Protein AF-A0AA96XS30-F1 (afdb_monomer_lite)

Structure (mmCIF, N/CA/C/O backbone):
data_AF-A0AA96XS30-F1
#
_entry.id   AF-A0AA96XS30-F1
#
loop_
_atom_site.group_PDB
_atom_site.id
_atom_site.type_symbol
_atom_site.label_atom_id
_atom_site.label_alt_id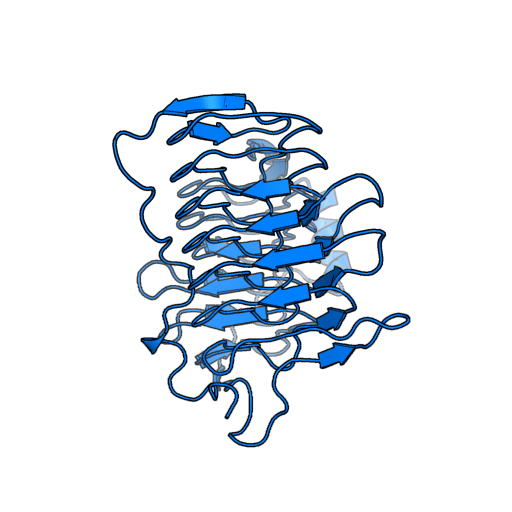
_atom_site.label_comp_id
_atom_site.label_asym_id
_atom_site.label_entity_id
_atom_site.label_seq_id
_atom_site.pdbx_PDB_ins_code
_atom_site.Cartn_x
_atom_site.Cartn_y
_atom_site.Cartn_z
_atom_site.occupancy
_atom_site.B_iso_or_equiv
_atom_site.auth_seq_id
_atom_site.auth_comp_id
_atom_site.auth_asym_id
_atom_site.auth_atom_id
_atom_site.pdbx_PDB_model_num
ATOM 1 N N . MET A 1 1 ? -10.780 -10.029 -2.294 1.00 84.00 1 MET A N 1
ATOM 2 C CA . MET A 1 1 ? -10.260 -10.507 -0.987 1.00 84.00 1 MET A CA 1
ATOM 3 C C . MET A 1 1 ? -9.565 -11.838 -1.215 1.00 84.00 1 MET A C 1
ATOM 5 O O . MET A 1 1 ? -10.042 -12.602 -2.042 1.00 84.00 1 MET A O 1
ATOM 9 N N . LEU A 1 2 ? -8.471 -12.106 -0.506 1.00 84.81 2 LEU A N 1
ATOM 10 C CA . LEU A 1 2 ? -7.641 -13.301 -0.660 1.00 84.81 2 LEU A CA 1
ATOM 11 C C . LEU A 1 2 ? -7.376 -13.950 0.700 1.00 84.81 2 LEU A C 1
ATOM 13 O O . LEU A 1 2 ? -6.870 -13.287 1.607 1.00 84.81 2 LEU A O 1
ATOM 17 N N . GLY A 1 3 ? -7.660 -15.246 0.807 1.00 87.12 3 GLY A N 1
ATOM 18 C CA . GLY A 1 3 ? -7.381 -16.056 1.989 1.00 87.12 3 GLY A CA 1
ATOM 19 C C . GLY A 1 3 ? -8.516 -16.056 3.011 1.00 87.12 3 GLY A C 1
ATOM 20 O O . GLY A 1 3 ? -9.644 -15.643 2.732 1.00 87.12 3 GLY A O 1
ATOM 21 N N . THR A 1 4 ? -8.220 -16.562 4.206 1.00 90.94 4 THR A N 1
ATOM 22 C CA . THR A 1 4 ? -9.179 -16.639 5.318 1.00 90.94 4 THR A CA 1
ATOM 23 C C . THR A 1 4 ? -9.035 -15.426 6.220 1.00 90.94 4 THR A C 1
ATOM 25 O O . THR A 1 4 ? -7.935 -15.115 6.656 1.00 90.94 4 THR A O 1
ATOM 28 N N . LEU A 1 5 ? -10.133 -14.741 6.513 1.00 93.38 5 LEU A N 1
ATOM 29 C CA . LEU A 1 5 ? -10.217 -13.609 7.430 1.00 93.38 5 LEU A CA 1
ATOM 30 C C . LEU A 1 5 ? -11.074 -13.994 8.633 1.00 93.38 5 LEU A C 1
ATOM 32 O O . LEU A 1 5 ? -11.924 -14.874 8.531 1.00 93.38 5 LEU A O 1
ATOM 36 N N . HIS A 1 6 ? -10.916 -13.290 9.748 1.00 96.19 6 HIS A N 1
ATOM 37 C CA . HIS A 1 6 ? -11.789 -13.420 10.911 1.00 96.19 6 HIS A CA 1
ATOM 38 C C . HIS A 1 6 ? -12.539 -12.109 11.137 1.00 96.19 6 HIS A C 1
ATOM 40 O O . HIS A 1 6 ? -11.914 -11.080 11.384 1.00 96.19 6 HIS A O 1
ATOM 46 N N . LEU A 1 7 ? -13.866 -12.137 11.042 1.00 96.44 7 LEU A N 1
ATOM 47 C CA . LEU A 1 7 ? -14.716 -10.948 11.041 1.00 96.44 7 LEU A CA 1
ATOM 48 C C . LEU A 1 7 ? -15.703 -10.984 12.209 1.00 96.44 7 LEU A C 1
ATOM 50 O O . LEU A 1 7 ? -16.387 -11.985 12.418 1.00 96.44 7 LEU A O 1
ATOM 54 N N . GLY A 1 8 ? -15.787 -9.893 12.964 1.00 96.62 8 GLY A N 1
ATOM 55 C CA . GLY A 1 8 ? -16.817 -9.692 13.976 1.00 96.62 8 GLY A CA 1
ATOM 56 C C . GLY A 1 8 ? -18.145 -9.242 13.352 1.00 96.62 8 GLY A C 1
ATOM 57 O O . GLY A 1 8 ? -18.161 -8.739 12.223 1.00 96.62 8 GLY A O 1
ATOM 58 N N . PRO A 1 9 ? -19.274 -9.378 14.065 1.00 95.75 9 PRO A N 1
ATOM 59 C CA . PRO A 1 9 ? -20.575 -8.969 13.546 1.00 95.75 9 PRO A CA 1
ATOM 60 C C . PRO A 1 9 ? -20.610 -7.485 13.164 1.00 95.75 9 PRO A C 1
ATOM 62 O O . PRO A 1 9 ? -20.071 -6.628 13.865 1.00 95.75 9 PRO A O 1
ATOM 65 N N . GLY A 1 10 ? -21.227 -7.177 12.023 1.00 94.19 10 GLY A N 1
ATOM 66 C CA . GLY A 1 10 ? -21.297 -5.812 11.494 1.00 94.19 10 GLY A CA 1
ATOM 67 C C . GLY A 1 10 ? -19.967 -5.247 10.981 1.00 94.19 10 GLY A C 1
ATOM 68 O O . GLY A 1 10 ? -19.924 -4.063 10.657 1.00 94.19 10 GLY A O 1
ATOM 69 N N . ALA A 1 11 ? -18.894 -6.049 10.906 1.00 95.62 11 ALA A N 1
ATOM 70 C CA . ALA A 1 11 ? -17.673 -5.630 10.229 1.00 95.62 11 ALA A CA 1
ATOM 71 C C . ALA A 1 11 ? -17.954 -5.376 8.738 1.00 95.62 11 ALA A C 1
ATOM 73 O O . ALA A 1 11 ? -18.569 -6.207 8.068 1.00 95.62 11 ALA A O 1
ATOM 74 N N . ASN A 1 12 ? -17.505 -4.232 8.224 1.00 95.56 12 ASN A N 1
ATOM 75 C CA . ASN A 1 12 ? -17.760 -3.805 6.851 1.00 95.56 12 ASN A CA 1
ATOM 76 C C . ASN A 1 12 ? -16.458 -3.726 6.043 1.00 95.56 12 ASN A C 1
ATOM 78 O O . ASN A 1 12 ? -15.468 -3.159 6.499 1.00 95.56 12 ASN A O 1
ATOM 82 N N . ILE A 1 13 ? -16.467 -4.266 4.827 1.00 96.00 13 ILE A N 1
ATOM 83 C CA . ILE A 1 13 ? -15.379 -4.135 3.856 1.00 96.00 13 ILE A CA 1
ATOM 84 C C . ILE A 1 13 ? -15.988 -3.484 2.616 1.00 96.00 13 ILE A C 1
ATOM 86 O O . ILE A 1 13 ? -16.755 -4.116 1.890 1.00 96.00 13 ILE A O 1
ATOM 90 N N . ALA A 1 14 ? -15.686 -2.204 2.418 1.00 96.75 14 ALA A N 1
ATOM 91 C CA . ALA A 1 14 ? -16.307 -1.373 1.397 1.00 96.75 14 ALA A CA 1
ATOM 92 C C . ALA A 1 14 ? -15.747 -1.632 -0.014 1.00 96.75 14 ALA A C 1
ATOM 94 O O . ALA A 1 14 ? -14.781 -2.371 -0.222 1.00 96.75 14 ALA A O 1
ATOM 95 N N . GLN A 1 15 ? -16.368 -0.994 -1.009 1.00 94.56 15 GLN A N 1
ATOM 96 C CA . GLN A 1 15 ? -16.025 -1.162 -2.419 1.00 94.56 15 GLN A CA 1
ATOM 97 C C . GLN A 1 15 ? -14.550 -0.837 -2.708 1.00 94.56 15 GLN A C 1
ATOM 99 O O . GLN A 1 15 ? -13.987 0.136 -2.208 1.00 94.56 15 GLN A O 1
ATOM 104 N N . GLY A 1 16 ? -13.919 -1.666 -3.542 1.00 93.50 16 GLY A N 1
ATOM 105 C CA . GLY A 1 16 ? -12.520 -1.496 -3.945 1.00 93.50 16 GLY A CA 1
ATOM 106 C C . GLY A 1 16 ? -11.499 -1.829 -2.852 1.00 93.50 16 GLY A C 1
ATOM 107 O O . GLY A 1 16 ? -10.298 -1.803 -3.119 1.00 93.50 16 GLY A O 1
ATOM 108 N N . ALA A 1 17 ? -11.934 -2.165 -1.631 1.00 96.06 17 ALA A N 1
ATOM 109 C CA . ALA A 1 17 ? -11.018 -2.607 -0.593 1.00 96.06 17 ALA A CA 1
ATOM 110 C C . ALA A 1 17 ? -10.374 -3.952 -0.966 1.00 96.06 17 ALA A C 1
ATOM 112 O O . ALA A 1 17 ? -11.036 -4.908 -1.385 1.00 96.06 17 ALA A O 1
ATOM 113 N N . VAL A 1 18 ? -9.062 -4.038 -0.774 1.00 95.00 18 VAL A N 1
ATOM 114 C CA . VAL A 1 18 ? -8.281 -5.249 -1.002 1.00 95.00 18 VAL A CA 1
ATOM 115 C C . VAL A 1 18 ? -7.795 -5.763 0.336 1.00 95.00 18 VAL A C 1
ATOM 117 O O . VAL A 1 18 ? -6.975 -5.134 0.992 1.00 95.00 18 VAL A O 1
ATOM 120 N N . VAL A 1 19 ? -8.250 -6.953 0.715 1.00 95.00 19 VAL A N 1
ATOM 121 C CA . VAL A 1 19 ? -7.738 -7.646 1.898 1.00 95.00 19 VAL A CA 1
ATOM 122 C C . VAL A 1 19 ? -7.051 -8.935 1.487 1.00 95.00 19 VAL A C 1
ATOM 124 O O . VAL A 1 19 ? -7.673 -9.771 0.827 1.00 95.00 19 VAL A O 1
ATOM 127 N N . ARG A 1 20 ? -5.787 -9.093 1.884 1.00 92.94 20 ARG A N 1
ATOM 128 C CA . ARG A 1 20 ? -5.001 -10.316 1.717 1.00 92.94 20 ARG A CA 1
ATOM 129 C C . ARG A 1 20 ? -4.575 -10.844 3.078 1.00 92.94 20 ARG A C 1
ATOM 131 O O . ARG A 1 20 ? -3.846 -10.182 3.813 1.00 92.94 20 ARG A O 1
ATOM 138 N N . SER A 1 21 ? -5.037 -12.045 3.389 1.00 92.38 21 SER A N 1
ATOM 139 C CA . SER A 1 21 ? -4.827 -12.711 4.666 1.00 92.38 21 SER A CA 1
ATOM 140 C C . SER A 1 21 ? -4.092 -14.027 4.454 1.00 92.38 21 SER A C 1
ATOM 142 O O . SER A 1 21 ? -4.697 -15.047 4.116 1.00 92.38 21 SER A O 1
ATOM 144 N N . HIS A 1 22 ? -2.775 -13.999 4.637 1.00 88.50 22 HIS A N 1
ATOM 145 C CA . HIS A 1 22 ? -1.964 -15.212 4.597 1.00 88.50 22 HIS A CA 1
ATOM 146 C C . HIS A 1 22 ? -2.197 -15.993 5.895 1.00 88.50 22 HIS A C 1
ATOM 148 O O . HIS A 1 22 ? -2.097 -15.417 6.973 1.00 88.50 22 HIS A O 1
ATOM 154 N N . GLU A 1 23 ? -2.549 -17.277 5.800 1.00 87.38 23 GLU A N 1
ATOM 155 C CA . GLU A 1 23 ? -2.735 -18.167 6.964 1.00 87.38 23 GLU A CA 1
ATOM 156 C C . GLU A 1 23 ? -3.694 -17.634 8.054 1.00 87.38 23 GLU A C 1
ATOM 158 O O . GLU A 1 23 ? -3.504 -17.877 9.241 1.00 87.38 23 GLU A O 1
ATOM 163 N N . GLY A 1 24 ? -4.746 -16.893 7.684 1.00 89.56 24 GLY A N 1
ATOM 164 C CA . GLY A 1 24 ? -5.697 -16.378 8.683 1.00 89.56 24 GLY A CA 1
ATOM 165 C C . GLY A 1 24 ? -5.238 -15.110 9.413 1.00 89.56 24 GLY A C 1
ATOM 166 O O . GLY A 1 24 ? -5.859 -14.706 10.393 1.00 89.56 24 GLY A O 1
ATOM 167 N N . ALA A 1 25 ? -4.170 -14.460 8.947 1.00 95.00 25 ALA A N 1
ATOM 168 C CA . ALA A 1 25 ? -3.514 -13.347 9.627 1.00 95.00 25 ALA A CA 1
ATOM 169 C C . ALA A 1 25 ? -4.261 -11.993 9.599 1.00 95.00 25 ALA A C 1
ATOM 171 O O . ALA A 1 25 ? -3.653 -10.971 9.911 1.00 95.00 25 ALA A O 1
ATOM 172 N N . VAL A 1 26 ? -5.545 -11.937 9.229 1.00 97.62 26 VAL A N 1
ATOM 173 C CA . VAL A 1 26 ? -6.364 -10.711 9.286 1.00 97.62 26 VAL A CA 1
ATOM 174 C C . VAL A 1 26 ? -7.589 -10.917 10.170 1.00 97.62 26 VAL A C 1
ATOM 176 O O . VAL A 1 26 ? -8.413 -11.802 9.923 1.00 97.62 26 VAL A O 1
ATOM 179 N N . ARG A 1 27 ? -7.730 -10.051 11.178 1.00 97.75 27 ARG A N 1
ATOM 180 C CA . ARG A 1 27 ? -8.819 -10.048 12.159 1.00 97.75 27 ARG A CA 1
ATOM 181 C C . ARG A 1 27 ? -9.453 -8.663 12.245 1.00 97.75 27 ARG A C 1
ATOM 183 O O . ARG A 1 27 ? -8.755 -7.699 12.545 1.00 97.75 27 ARG A O 1
ATOM 190 N N . LEU A 1 28 ? -10.760 -8.569 12.019 1.00 97.81 28 LEU A N 1
ATOM 191 C CA . LEU A 1 28 ? -11.528 -7.325 12.101 1.00 97.81 28 LEU A CA 1
ATOM 192 C C . LEU A 1 28 ? -12.621 -7.459 13.167 1.00 97.81 28 LEU A C 1
ATOM 194 O O . LEU A 1 28 ? -13.490 -8.319 13.050 1.00 97.81 28 LEU A O 1
ATOM 198 N N . GLY A 1 29 ? -12.582 -6.625 14.206 1.00 97.62 29 GLY A N 1
ATOM 199 C CA . GLY A 1 29 ? -13.536 -6.642 15.316 1.00 97.62 29 GLY A CA 1
ATOM 200 C C . GLY A 1 29 ? -14.962 -6.251 14.916 1.00 97.62 29 GLY A C 1
ATOM 201 O O . GLY A 1 29 ? -15.202 -5.695 13.842 1.00 97.62 29 GLY A O 1
ATOM 202 N N . ALA A 1 30 ? -15.923 -6.515 15.801 1.00 96.88 30 ALA A N 1
ATOM 203 C CA . ALA A 1 30 ? -17.331 -6.177 15.598 1.00 96.88 30 ALA A CA 1
ATOM 204 C C . ALA A 1 30 ? -17.527 -4.683 15.289 1.00 96.88 30 ALA A C 1
ATOM 206 O O . ALA A 1 30 ? -16.924 -3.818 15.926 1.00 96.88 30 ALA A O 1
ATOM 207 N N . GLY A 1 31 ? -18.346 -4.379 14.281 1.00 96.00 31 GLY A N 1
ATOM 208 C CA . GLY A 1 31 ? -18.628 -3.016 13.824 1.00 96.00 31 GLY A CA 1
ATOM 209 C C . GLY A 1 31 ? -17.422 -2.232 13.291 1.00 96.00 31 GLY A C 1
ATOM 210 O O . GLY A 1 31 ? -17.532 -1.018 13.122 1.00 96.00 31 GLY A O 1
ATOM 211 N N . SER A 1 32 ? -16.265 -2.870 13.081 1.00 97.56 32 SER A N 1
ATOM 212 C CA . SER A 1 32 ? -15.121 -2.232 12.421 1.00 97.56 32 SER A CA 1
ATOM 213 C C . SER A 1 32 ? -15.369 -2.074 10.920 1.00 97.56 32 SER A C 1
ATOM 215 O O . SER A 1 32 ? -16.227 -2.743 10.345 1.00 97.56 32 SER A O 1
ATOM 217 N N . ALA A 1 33 ? -14.641 -1.176 10.266 1.00 97.31 33 ALA A N 1
ATOM 218 C CA . ALA A 1 33 ? -14.795 -0.966 8.834 1.00 97.31 33 ALA A CA 1
ATOM 219 C C . ALA A 1 33 ? -13.455 -0.751 8.138 1.00 97.31 33 ALA A C 1
ATOM 221 O O . ALA A 1 33 ? -12.615 0.006 8.624 1.00 97.31 33 ALA A O 1
ATOM 222 N N . VAL A 1 34 ? -13.297 -1.381 6.977 1.00 98.25 34 VAL A N 1
ATOM 223 C CA . VAL A 1 34 ? -12.308 -1.023 5.959 1.00 98.25 34 VAL A CA 1
ATOM 224 C C . VAL A 1 34 ? -13.060 -0.274 4.874 1.00 98.25 34 VAL A C 1
ATOM 226 O O . VAL A 1 34 ? -13.896 -0.861 4.186 1.00 98.25 34 VAL A O 1
ATOM 229 N N . LEU A 1 35 ? -12.808 1.025 4.760 1.00 97.94 35 LEU A N 1
ATOM 230 C CA . LEU A 1 35 ? -13.486 1.873 3.790 1.00 97.94 35 LEU A CA 1
ATOM 231 C C . LEU A 1 35 ? -12.836 1.777 2.402 1.00 97.94 35 LEU A C 1
ATOM 233 O O . LEU A 1 35 ? -11.886 1.027 2.162 1.00 97.94 35 LEU A O 1
ATOM 237 N N . GLU A 1 36 ? -13.423 2.505 1.463 1.00 97.88 36 GLU A N 1
ATOM 238 C CA . GLU A 1 36 ? -13.236 2.377 0.026 1.00 97.88 36 GLU A CA 1
ATOM 239 C C . GLU A 1 36 ? -11.762 2.414 -0.359 1.00 97.88 36 GLU A C 1
ATOM 241 O O . GLU A 1 36 ? -10.995 3.274 0.082 1.00 97.88 36 GLU A O 1
ATOM 246 N N . ASN A 1 37 ? -11.370 1.478 -1.222 1.00 97.19 37 ASN A N 1
ATOM 247 C CA . ASN A 1 37 ? -10.000 1.327 -1.711 1.00 97.19 37 ASN A CA 1
ATOM 248 C C . ASN A 1 37 ? -8.933 1.099 -0.619 1.00 97.19 37 ASN A C 1
ATOM 250 O O . ASN A 1 37 ? -7.741 1.213 -0.912 1.00 97.19 37 ASN A O 1
ATOM 254 N N . GLY A 1 38 ? -9.321 0.772 0.619 1.00 98.06 38 GLY A N 1
ATOM 255 C CA . GLY A 1 38 ? -8.381 0.389 1.671 1.00 98.06 38 GLY A CA 1
ATOM 256 C C . GLY A 1 38 ? -7.637 -0.905 1.326 1.00 98.06 38 GLY A C 1
ATOM 257 O O . GLY A 1 38 ? -8.225 -1.839 0.780 1.00 98.06 38 GLY A O 1
ATOM 258 N N . VAL A 1 39 ? -6.345 -0.981 1.640 1.00 98.38 39 VAL A N 1
ATOM 259 C CA . VAL A 1 39 ? -5.509 -2.164 1.401 1.00 98.38 39 VAL A CA 1
ATOM 260 C C . VAL A 1 39 ? -5.029 -2.736 2.727 1.00 98.38 39 VAL A C 1
ATOM 262 O O . VAL A 1 39 ? -4.278 -2.089 3.448 1.00 98.38 39 VAL A O 1
ATOM 265 N N . ILE A 1 40 ? -5.422 -3.972 3.027 1.00 98.12 40 ILE A N 1
ATOM 266 C CA . ILE A 1 40 ? -5.071 -4.681 4.258 1.00 98.12 40 ILE A CA 1
ATOM 267 C C . ILE A 1 40 ? -4.275 -5.937 3.914 1.00 98.12 40 ILE A C 1
ATOM 269 O O . ILE A 1 40 ? -4.755 -6.799 3.176 1.00 98.12 40 ILE A O 1
ATOM 273 N N . ILE A 1 41 ? -3.063 -6.065 4.450 1.00 97.00 41 ILE A N 1
ATOM 274 C CA . ILE A 1 41 ? -2.192 -7.221 4.208 1.00 97.00 41 ILE A CA 1
ATOM 275 C C . ILE A 1 41 ? -1.733 -7.795 5.551 1.00 97.00 41 ILE A C 1
ATOM 277 O O . ILE A 1 41 ? -0.871 -7.227 6.219 1.00 97.00 41 ILE A O 1
ATOM 281 N N . GLY A 1 42 ? -2.306 -8.935 5.935 1.00 95.56 42 GLY A N 1
ATOM 282 C CA . GLY A 1 42 ? -1.870 -9.722 7.088 1.00 95.56 42 GLY A CA 1
ATOM 283 C C . GLY A 1 42 ? -0.802 -10.735 6.691 1.00 95.56 42 GLY A C 1
ATOM 284 O O . GLY A 1 42 ? -0.949 -11.425 5.678 1.00 95.56 42 GLY A O 1
ATOM 285 N N . LEU A 1 43 ? 0.264 -10.827 7.485 1.00 89.88 43 LEU A N 1
ATOM 286 C CA . LEU A 1 43 ? 1.367 -11.774 7.309 1.00 89.88 43 LEU A CA 1
ATOM 287 C C . LEU A 1 43 ? 1.405 -12.741 8.505 1.00 89.88 43 LEU A C 1
ATOM 289 O O . LEU A 1 43 ? 1.088 -12.308 9.611 1.00 89.88 43 LEU A O 1
ATOM 293 N N . PRO A 1 44 ? 1.854 -14.001 8.361 1.00 86.50 44 PRO A N 1
ATOM 294 C CA . PRO A 1 44 ? 1.787 -14.968 9.461 1.00 86.50 44 PRO A CA 1
ATOM 295 C C . PRO A 1 44 ? 2.544 -14.519 10.722 1.00 86.50 44 PRO A C 1
ATOM 297 O O . PRO A 1 44 ? 2.048 -14.660 11.834 1.00 86.50 44 PRO A O 1
ATOM 300 N N . GLN A 1 45 ? 3.724 -13.904 10.565 1.00 88.75 45 GLN A N 1
ATOM 301 C CA . GLN A 1 45 ? 4.510 -13.388 11.698 1.00 88.75 45 GLN A CA 1
ATOM 302 C C . GLN A 1 45 ? 4.127 -11.960 12.115 1.00 88.75 45 GLN A C 1
ATOM 304 O O . GLN A 1 45 ? 4.575 -11.488 13.155 1.00 88.75 45 GLN A O 1
ATOM 309 N N . GLN A 1 46 ? 3.361 -11.250 11.285 1.00 92.56 46 GLN A N 1
ATOM 310 C CA . GLN A 1 46 ? 2.943 -9.862 11.498 1.00 92.56 46 GLN A CA 1
ATOM 311 C C . GLN A 1 46 ? 1.492 -9.738 11.017 1.00 92.56 46 GLN A C 1
ATOM 313 O O . GLN A 1 46 ? 1.254 -9.311 9.880 1.00 92.56 46 GLN A O 1
ATOM 318 N N . PRO A 1 47 ? 0.523 -10.212 11.819 1.00 96.62 47 PRO A N 1
ATOM 319 C CA . PRO A 1 47 ? -0.881 -10.179 11.443 1.00 96.62 47 PRO A CA 1
ATOM 320 C C . PRO A 1 47 ? -1.424 -8.749 11.460 1.00 96.62 47 PRO A C 1
ATOM 322 O O . PRO A 1 47 ? -0.835 -7.848 12.054 1.00 96.62 47 PRO A O 1
ATOM 325 N N . VAL A 1 48 ? -2.575 -8.548 10.821 1.00 98.50 48 VAL A N 1
ATOM 326 C CA . VAL A 1 48 ? -3.383 -7.344 11.009 1.00 98.50 48 VAL A CA 1
ATOM 327 C C . VAL A 1 48 ? -4.516 -7.653 11.975 1.00 98.50 48 VAL A C 1
ATOM 329 O O . VAL A 1 48 ? -5.353 -8.514 11.697 1.00 98.50 48 VAL A O 1
ATOM 332 N N . THR A 1 49 ? -4.571 -6.915 13.081 1.00 98.25 49 THR A N 1
ATOM 333 C CA . THR A 1 49 ? -5.680 -6.982 14.041 1.00 98.25 49 THR A CA 1
ATOM 334 C C . THR A 1 49 ? -6.299 -5.605 14.185 1.00 98.25 49 THR A C 1
ATOM 336 O O . THR A 1 49 ? -5.611 -4.652 14.537 1.00 98.25 49 THR A O 1
ATOM 339 N N . VAL A 1 50 ? -7.598 -5.500 13.926 1.00 98.56 50 VAL A N 1
ATOM 340 C CA . VAL A 1 50 ? -8.368 -4.260 14.050 1.00 98.56 50 VAL A CA 1
ATOM 341 C C . VAL A 1 50 ? -9.417 -4.443 15.135 1.00 98.56 50 VAL A C 1
ATOM 343 O O . VAL A 1 50 ? -10.241 -5.354 15.060 1.00 98.56 50 VAL A O 1
ATOM 346 N N . GLY A 1 51 ? -9.382 -3.582 16.146 1.00 98.19 51 GLY A N 1
ATOM 347 C CA . GLY A 1 51 ? -10.294 -3.609 17.278 1.00 98.19 51 GLY A CA 1
ATOM 348 C C . GLY A 1 51 ? -11.733 -3.269 16.902 1.00 98.19 51 GLY A C 1
ATOM 349 O O . GLY A 1 51 ? -12.043 -2.775 15.815 1.00 98.19 51 GLY A O 1
ATOM 350 N N . GLU A 1 52 ? -12.638 -3.542 17.833 1.00 97.88 52 GLU A N 1
ATOM 351 C CA . GLU A 1 52 ? -14.064 -3.293 17.657 1.00 97.88 52 GLU A CA 1
ATOM 352 C C . GLU A 1 52 ? -14.360 -1.821 17.359 1.00 97.88 52 GLU A C 1
ATOM 354 O O . GLU A 1 52 ? -13.776 -0.898 17.937 1.00 97.88 52 GLU A O 1
ATOM 359 N N . ARG A 1 53 ? -15.303 -1.612 16.437 1.00 97.50 53 ARG A N 1
ATOM 360 C CA . ARG A 1 53 ? -15.806 -0.299 16.029 1.00 97.50 53 ARG A CA 1
ATOM 361 C C . ARG A 1 53 ? -14.695 0.642 15.546 1.00 97.50 53 ARG A C 1
ATOM 363 O O . ARG A 1 53 ? -14.855 1.859 15.608 1.00 97.50 53 ARG A O 1
ATOM 370 N N . THR A 1 54 ? -13.568 0.114 15.080 1.00 98.44 54 THR A N 1
ATOM 371 C CA . THR A 1 54 ? -12.488 0.903 14.478 1.00 98.44 54 THR A CA 1
ATOM 372 C C . THR A 1 54 ? -12.722 1.096 12.992 1.00 98.44 54 THR A C 1
ATOM 374 O O . THR A 1 54 ? -13.091 0.160 12.287 1.00 98.44 54 THR A O 1
ATOM 377 N N . PHE A 1 55 ? -12.486 2.312 12.508 1.00 98.31 55 PHE A N 1
ATOM 378 C CA . PHE A 1 55 ? -12.611 2.644 11.095 1.00 98.31 55 PHE A CA 1
ATOM 379 C C . PHE A 1 55 ? -11.233 2.880 10.490 1.00 98.31 55 PHE A C 1
ATOM 381 O O . PHE A 1 55 ? -10.497 3.771 10.920 1.00 98.31 55 PHE A O 1
ATOM 388 N N . LEU A 1 56 ? -10.908 2.067 9.491 1.00 98.56 56 LEU A N 1
ATOM 389 C CA . LEU A 1 56 ? -9.808 2.275 8.566 1.00 98.56 56 LEU A CA 1
ATOM 390 C C . LEU A 1 56 ? -10.376 3.022 7.365 1.00 98.56 56 LEU A C 1
ATOM 392 O O . LEU A 1 56 ? -11.098 2.447 6.552 1.00 98.56 56 LEU A O 1
ATOM 396 N N . ASP A 1 57 ? -10.132 4.327 7.322 1.00 97.44 57 ASP A N 1
ATOM 397 C CA . ASP A 1 57 ? -10.799 5.235 6.395 1.00 97.44 57 ASP A CA 1
ATOM 398 C C . ASP A 1 57 ? -10.257 5.072 4.953 1.00 97.44 57 ASP A C 1
ATOM 400 O O . ASP A 1 57 ? -9.332 4.286 4.701 1.00 97.44 57 ASP A O 1
ATOM 404 N N . HIS A 1 58 ? -10.865 5.761 3.984 1.00 97.75 58 HIS A N 1
ATOM 405 C CA . HIS A 1 58 ? -10.677 5.502 2.551 1.00 97.75 58 HIS A CA 1
ATOM 406 C C . HIS A 1 58 ? -9.196 5.514 2.131 1.00 97.75 58 HIS A C 1
ATOM 408 O O . HIS A 1 58 ? -8.433 6.398 2.527 1.00 97.75 58 HIS A O 1
ATOM 414 N N . ARG A 1 59 ? -8.785 4.576 1.267 1.00 97.88 59 ARG A N 1
ATOM 415 C CA . ARG A 1 59 ? -7.404 4.435 0.750 1.00 97.88 59 ARG A CA 1
ATOM 416 C C . ARG A 1 59 ? -6.327 4.212 1.821 1.00 97.88 59 ARG A C 1
ATOM 418 O O . ARG A 1 59 ? -5.145 4.383 1.530 1.00 97.88 59 ARG A O 1
ATOM 425 N N . SER A 1 60 ? -6.697 3.872 3.055 1.00 98.19 60 SER A N 1
ATOM 426 C CA . SER A 1 60 ? -5.709 3.491 4.065 1.00 98.19 60 SER A CA 1
ATOM 427 C C . SER A 1 60 ? -4.972 2.214 3.646 1.00 98.19 60 SER A C 1
ATOM 429 O O . SER A 1 60 ? -5.562 1.302 3.071 1.00 98.19 60 SER A O 1
ATOM 431 N N . VAL A 1 61 ? -3.671 2.147 3.919 1.00 98.69 61 VAL A N 1
ATOM 432 C CA . VAL A 1 61 ? -2.841 0.965 3.670 1.00 98.69 61 VAL A CA 1
ATOM 433 C C . VAL A 1 61 ? -2.342 0.449 5.012 1.00 98.69 61 VAL A C 1
ATOM 435 O O . VAL A 1 61 ? -1.639 1.160 5.722 1.00 98.69 61 VAL A O 1
ATOM 438 N N . VAL A 1 62 ? -2.706 -0.777 5.378 1.00 98.56 62 VAL A N 1
ATOM 439 C CA . VAL A 1 62 ? -2.348 -1.393 6.661 1.00 98.56 62 VAL A CA 1
ATOM 440 C C . VAL A 1 62 ? -1.691 -2.740 6.403 1.00 98.56 62 VAL A C 1
ATOM 442 O O . VAL A 1 62 ? -2.326 -3.675 5.915 1.00 98.56 62 VAL A O 1
ATOM 445 N N . ILE A 1 63 ? -0.409 -2.847 6.739 1.00 98.25 63 ILE A N 1
ATOM 446 C CA . ILE A 1 63 ? 0.380 -4.060 6.526 1.00 98.25 63 ILE A CA 1
ATOM 447 C C . ILE A 1 63 ? 0.921 -4.520 7.871 1.00 98.25 63 ILE A C 1
ATOM 449 O O . ILE A 1 63 ? 1.715 -3.818 8.483 1.00 98.25 63 ILE A O 1
ATOM 453 N N . GLY A 1 64 ? 0.493 -5.701 8.317 1.00 97.69 64 GLY A N 1
ATOM 454 C CA . GLY A 1 64 ? 0.964 -6.353 9.540 1.00 97.69 64 GLY A CA 1
ATOM 455 C C . GLY A 1 64 ? 0.993 -5.476 10.792 1.00 97.69 64 GLY A C 1
ATOM 456 O O . GLY A 1 64 ? 2.022 -5.420 11.464 1.00 97.69 64 GLY A O 1
ATOM 457 N N . ALA A 1 65 ? -0.102 -4.768 11.073 1.00 98.19 65 ALA A N 1
ATOM 458 C CA . ALA A 1 65 ? -0.216 -3.822 12.179 1.00 98.19 65 ALA A CA 1
ATOM 459 C C . ALA A 1 65 ? -1.424 -4.118 13.082 1.00 98.19 65 ALA A C 1
ATOM 461 O O . ALA A 1 65 ? -2.451 -4.640 12.643 1.00 98.19 65 ALA A O 1
ATOM 462 N N . GLU A 1 66 ? -1.314 -3.716 14.343 1.00 98.62 66 GLU A N 1
ATOM 463 C CA . GLU A 1 66 ? -2.386 -3.795 15.331 1.00 98.62 66 GLU A CA 1
ATOM 464 C C . GLU A 1 66 ? -3.005 -2.413 15.528 1.00 98.62 66 GLU A C 1
ATOM 466 O O . GLU A 1 66 ? -2.300 -1.423 15.729 1.00 98.62 66 GLU A O 1
ATOM 471 N N . VAL A 1 67 ? -4.331 -2.340 15.484 1.00 98.81 67 VAL A N 1
ATOM 472 C CA . VAL A 1 67 ? -5.095 -1.123 15.744 1.00 98.81 67 VAL A CA 1
ATOM 473 C C . VAL A 1 67 ? -6.146 -1.436 16.794 1.00 98.81 67 VAL A C 1
ATOM 475 O O . VAL A 1 67 ? -6.987 -2.304 16.576 1.00 98.81 67 VAL A O 1
ATOM 478 N N . GLY A 1 68 ? -6.104 -0.734 17.925 1.00 98.56 68 GLY A N 1
ATOM 479 C CA . GLY A 1 68 ? -7.039 -0.895 19.032 1.00 98.56 68 GLY A CA 1
ATOM 480 C C . GLY A 1 68 ? -8.477 -0.531 18.667 1.00 98.56 68 GLY A C 1
ATOM 481 O O . GLY A 1 68 ? -8.798 -0.200 17.523 1.00 98.56 68 GLY A O 1
ATOM 482 N N . ALA A 1 69 ? -9.369 -0.628 19.649 1.00 98.44 69 ALA A N 1
ATOM 483 C CA . ALA A 1 69 ? -10.788 -0.354 19.455 1.00 98.44 69 ALA A CA 1
ATOM 484 C C . ALA A 1 69 ? -11.070 1.151 19.332 1.00 98.44 69 ALA A C 1
ATOM 486 O O . ALA A 1 69 ? -10.304 1.989 19.810 1.00 98.44 69 ALA A O 1
ATOM 487 N N . LEU A 1 70 ? -12.214 1.500 18.736 1.00 98.31 70 LEU A N 1
ATOM 488 C CA . LEU A 1 70 ? -12.713 2.880 18.632 1.00 98.31 70 LEU A CA 1
ATOM 489 C C . LEU A 1 70 ? -11.755 3.863 17.938 1.00 98.31 70 LEU A C 1
ATOM 491 O O . LEU A 1 70 ? -11.886 5.078 18.108 1.00 98.31 70 LEU A O 1
ATOM 495 N N . CYS A 1 71 ? -10.812 3.367 17.145 1.00 98.69 71 CYS A N 1
ATOM 496 C CA . CYS A 1 71 ? -9.879 4.212 16.419 1.00 98.69 71 CYS A CA 1
ATOM 497 C C . CYS A 1 71 ? -10.515 4.762 15.142 1.00 98.69 71 CYS A C 1
ATOM 499 O O . CYS A 1 71 ? -11.363 4.119 14.517 1.00 98.69 71 CYS A O 1
ATOM 501 N N . ASN A 1 72 ? -10.075 5.952 14.742 1.00 98.12 72 ASN A N 1
ATOM 502 C CA . ASN A 1 72 ? -10.298 6.483 13.402 1.00 98.12 72 ASN A CA 1
ATOM 503 C C . ASN A 1 72 ? -8.933 6.649 12.737 1.00 98.12 72 ASN A C 1
ATOM 505 O O . ASN A 1 72 ? -8.170 7.546 13.097 1.00 98.12 72 ASN A O 1
ATOM 509 N N . VAL A 1 73 ? -8.628 5.782 11.776 1.00 98.56 73 VAL A N 1
ATOM 510 C CA . VAL A 1 73 ? -7.414 5.875 10.966 1.00 98.56 73 VAL A CA 1
ATOM 511 C C . VAL A 1 73 ? -7.745 6.670 9.713 1.00 98.56 73 VAL A C 1
ATOM 513 O O . VAL A 1 73 ? -8.384 6.128 8.821 1.00 98.56 73 VAL A O 1
ATOM 516 N N . GLY A 1 74 ? -7.358 7.949 9.668 1.00 97.81 74 GLY A N 1
ATOM 517 C CA . GLY A 1 74 ? -7.729 8.874 8.595 1.00 97.81 74 GLY A CA 1
ATOM 518 C C . GLY A 1 74 ? -7.343 8.394 7.194 1.00 97.81 74 GLY A C 1
ATOM 519 O O . GLY A 1 74 ? -6.401 7.614 7.022 1.00 97.81 74 GLY A O 1
ATOM 520 N N . GLY A 1 75 ? -8.066 8.875 6.183 1.00 98.12 75 GLY A N 1
ATOM 521 C CA . GLY A 1 75 ? -7.928 8.408 4.806 1.00 98.12 75 GLY A CA 1
ATOM 522 C C . GLY A 1 75 ? -6.508 8.578 4.267 1.00 98.12 75 GLY A C 1
ATOM 523 O O . GLY A 1 75 ? -5.807 9.528 4.611 1.00 98.12 75 GLY A O 1
ATOM 524 N N . GLY A 1 76 ? -6.046 7.628 3.456 1.00 97.69 76 GLY A N 1
ATOM 525 C CA . GLY A 1 76 ? -4.681 7.615 2.919 1.00 97.69 76 GLY A CA 1
ATOM 526 C C . GLY A 1 76 ? -3.570 7.432 3.963 1.00 97.69 76 GLY A C 1
ATOM 527 O O . GLY A 1 76 ? -2.398 7.636 3.637 1.00 97.69 76 GLY A O 1
ATOM 528 N N . SER A 1 77 ? -3.903 7.086 5.213 1.00 98.69 77 SER A N 1
ATOM 529 C CA . SER A 1 77 ? -2.894 6.711 6.209 1.00 98.69 77 SER A CA 1
ATOM 530 C C . SER A 1 77 ? -2.210 5.402 5.829 1.00 98.69 77 SER A C 1
ATOM 532 O O . SER A 1 77 ? -2.834 4.508 5.261 1.00 98.69 77 SER A O 1
ATOM 534 N N . ILE A 1 78 ? -0.935 5.277 6.180 1.00 98.75 78 ILE A N 1
ATOM 535 C CA . ILE A 1 78 ? -0.102 4.112 5.877 1.00 98.75 78 ILE A CA 1
ATOM 536 C C . ILE A 1 78 ? 0.450 3.579 7.197 1.00 98.75 78 ILE A C 1
ATOM 538 O O . ILE A 1 78 ? 1.172 4.292 7.890 1.00 98.75 78 ILE A O 1
ATOM 542 N N . LEU A 1 79 ? 0.103 2.348 7.563 1.00 98.69 79 LEU A N 1
ATOM 543 C CA . LEU A 1 79 ? 0.588 1.664 8.761 1.00 98.69 79 LEU A CA 1
ATOM 544 C C . LEU A 1 79 ? 1.505 0.520 8.337 1.00 98.69 79 LEU A C 1
ATOM 546 O O . LEU A 1 79 ? 1.064 -0.438 7.696 1.00 98.69 79 LEU A O 1
ATOM 550 N N . MET A 1 80 ? 2.779 0.646 8.698 1.00 97.88 80 MET A N 1
ATOM 551 C CA . MET A 1 80 ? 3.823 -0.297 8.315 1.00 97.88 80 MET A CA 1
ATOM 552 C C . MET A 1 80 ? 3.970 -1.451 9.324 1.00 97.88 80 MET A C 1
ATOM 554 O O . MET A 1 80 ? 3.527 -1.327 10.471 1.00 97.88 80 MET A O 1
ATOM 558 N N . PRO A 1 81 ? 4.619 -2.564 8.926 1.00 97.31 81 PRO A N 1
ATOM 559 C CA . PRO A 1 81 ? 4.662 -3.787 9.723 1.00 97.31 81 PRO A CA 1
ATOM 560 C C . PRO A 1 81 ? 5.164 -3.600 11.161 1.00 97.31 81 PRO A C 1
ATOM 562 O O . PRO A 1 81 ? 6.116 -2.867 11.429 1.00 97.31 81 PRO A O 1
ATOM 565 N N . GLY A 1 82 ? 4.495 -4.257 12.106 1.00 97.06 82 GLY A N 1
ATOM 566 C CA . GLY A 1 82 ? 4.789 -4.201 13.537 1.00 97.06 82 GLY A CA 1
ATOM 567 C C . GLY A 1 82 ? 4.280 -2.948 14.258 1.00 97.06 82 GLY A C 1
ATOM 568 O O . GLY A 1 82 ? 4.490 -2.838 15.468 1.00 97.06 82 GLY A O 1
ATOM 569 N N . ALA A 1 83 ? 3.632 -2.008 13.560 1.00 98.25 83 ALA A N 1
ATOM 570 C CA . ALA A 1 83 ? 3.002 -0.859 14.203 1.00 98.25 83 ALA A CA 1
ATOM 571 C C . ALA A 1 83 ? 1.870 -1.301 15.149 1.00 98.25 83 ALA A C 1
ATOM 573 O O . ALA A 1 83 ? 1.072 -2.175 14.808 1.00 98.25 83 ALA A O 1
ATOM 574 N N . ARG A 1 84 ? 1.795 -0.678 16.329 1.00 98.62 84 ARG A N 1
ATOM 575 C CA . ARG A 1 84 ? 0.763 -0.924 17.346 1.00 98.62 84 ARG A CA 1
ATOM 576 C C . ARG A 1 84 ? 0.102 0.387 17.733 1.00 98.62 84 ARG A C 1
ATOM 578 O O . ARG A 1 84 ? 0.732 1.246 18.346 1.00 98.62 84 ARG A O 1
ATOM 585 N N . ILE A 1 85 ? -1.160 0.541 17.364 1.00 98.81 85 ILE A N 1
ATOM 586 C CA . ILE A 1 85 ? -1.984 1.698 17.693 1.00 98.81 85 ILE A CA 1
ATOM 587 C C . ILE A 1 85 ? -2.926 1.305 18.825 1.00 98.81 85 ILE A C 1
ATOM 589 O O . ILE A 1 85 ? -3.639 0.311 18.707 1.00 98.81 85 ILE A O 1
ATOM 593 N N . GLY A 1 86 ? -2.927 2.080 19.906 1.00 98.69 86 GLY A N 1
ATOM 594 C CA . GLY A 1 86 ? -3.803 1.892 21.056 1.00 98.69 86 GLY A CA 1
ATOM 595 C C . GLY A 1 86 ? -5.285 2.100 20.742 1.00 98.69 86 GLY A C 1
ATOM 596 O O . GLY A 1 86 ? -5.707 2.178 19.591 1.00 98.69 86 GLY A O 1
ATOM 597 N N . THR A 1 87 ? -6.090 2.177 21.792 1.00 98.62 87 THR A N 1
ATOM 598 C CA . THR A 1 87 ? -7.543 2.374 21.749 1.00 98.62 87 THR A CA 1
ATOM 599 C C . THR A 1 87 ? -7.901 3.861 21.724 1.00 98.62 87 THR A C 1
ATOM 601 O O . THR A 1 87 ? -7.224 4.686 22.335 1.00 98.62 87 THR A O 1
ATOM 604 N N . ARG A 1 88 ? -8.992 4.219 21.029 1.00 98.44 88 ARG A N 1
ATOM 605 C CA . ARG A 1 88 ? -9.487 5.606 20.871 1.00 98.44 88 ARG A CA 1
ATOM 606 C C . ARG A 1 88 ? -8.462 6.552 20.232 1.00 98.44 88 ARG A C 1
ATOM 608 O O . ARG A 1 88 ? -8.500 7.757 20.457 1.00 98.44 88 ARG A O 1
ATOM 615 N N . CYS A 1 89 ? -7.557 6.033 19.406 1.00 98.75 89 CYS A N 1
ATOM 616 C CA . CYS A 1 89 ? -6.617 6.864 18.663 1.00 98.75 89 CYS A CA 1
ATOM 617 C C . CYS A 1 89 ? -7.273 7.504 17.430 1.00 98.75 89 CYS A C 1
ATOM 619 O O . CYS A 1 89 ? -8.085 6.890 16.732 1.00 98.75 89 CYS A O 1
ATOM 621 N N . LEU A 1 90 ? -6.864 8.734 17.124 1.00 98.69 90 LEU A N 1
ATOM 622 C CA . LEU A 1 90 ? -7.232 9.464 15.914 1.00 98.69 90 LEU A CA 1
ATOM 623 C C . LEU A 1 90 ? -5.969 9.709 15.098 1.00 98.69 90 LEU A C 1
ATOM 625 O O . LEU A 1 90 ? -5.116 10.495 15.505 1.00 98.69 90 LEU A O 1
ATOM 629 N N . LEU A 1 91 ? -5.840 9.061 13.949 1.00 98.69 91 LEU A N 1
ATOM 630 C CA . LEU A 1 91 ? -4.779 9.386 13.000 1.00 98.69 91 LEU A CA 1
ATOM 631 C C . LEU A 1 91 ? -5.366 10.360 11.982 1.00 98.69 91 LEU A C 1
ATOM 633 O O . LEU A 1 91 ? -6.404 10.075 11.384 1.00 98.69 91 LEU A O 1
ATOM 637 N N . ALA A 1 92 ? -4.719 11.507 11.791 1.00 98.38 92 ALA A N 1
ATOM 638 C CA . ALA A 1 92 ? -5.100 12.441 10.740 1.00 98.38 92 ALA A CA 1
ATOM 639 C C . ALA A 1 92 ? -4.909 11.813 9.353 1.00 98.38 92 ALA A C 1
ATOM 641 O O . ALA A 1 92 ? -4.137 10.866 9.181 1.00 98.38 92 ALA A O 1
ATOM 642 N N . GLU A 1 93 ? -5.601 12.356 8.355 1.00 98.00 93 GLU A N 1
ATOM 643 C CA . GLU A 1 93 ? -5.472 11.901 6.973 1.00 98.00 93 GLU A CA 1
ATOM 644 C C . GLU A 1 93 ? -4.023 11.960 6.487 1.00 98.00 93 GLU A C 1
ATOM 646 O O . GLU A 1 93 ? -3.254 12.861 6.830 1.00 98.00 93 GLU A O 1
ATOM 651 N N . GLY A 1 94 ? -3.642 10.958 5.701 1.00 97.38 94 GLY A N 1
ATOM 652 C CA . GLY A 1 94 ? -2.293 10.831 5.184 1.00 97.38 94 GLY A CA 1
ATOM 653 C C . GLY A 1 94 ? -1.232 10.597 6.261 1.00 97.38 94 GLY A C 1
ATOM 654 O O . GLY A 1 94 ? -0.064 10.835 5.978 1.00 97.38 94 GLY A O 1
ATOM 655 N N . THR A 1 95 ? -1.564 10.151 7.473 1.00 98.56 95 THR A N 1
ATOM 656 C CA . THR A 1 95 ? -0.539 9.846 8.485 1.00 98.56 95 THR A CA 1
ATOM 657 C C . THR A 1 95 ? 0.256 8.599 8.087 1.00 98.56 95 THR A C 1
ATOM 659 O O . THR A 1 95 ? -0.325 7.562 7.783 1.00 98.56 95 THR A O 1
ATOM 662 N N . LEU A 1 96 ? 1.589 8.668 8.119 1.00 98.56 96 LEU A N 1
ATOM 663 C CA . LEU A 1 96 ? 2.462 7.506 7.895 1.00 98.56 96 LEU A CA 1
ATOM 664 C C . LEU A 1 96 ? 3.006 7.022 9.236 1.00 98.56 96 LEU A C 1
ATOM 666 O O . LEU A 1 96 ? 3.794 7.726 9.856 1.00 98.56 96 LEU A O 1
ATOM 670 N N . ILE A 1 97 ? 2.638 5.822 9.669 1.00 98.62 97 ILE A N 1
ATOM 671 C CA . ILE A 1 97 ? 3.170 5.168 10.865 1.00 98.62 97 ILE A CA 1
ATOM 672 C C . ILE A 1 97 ? 4.300 4.213 10.450 1.00 98.62 97 ILE A C 1
ATOM 674 O O . ILE A 1 97 ? 4.017 3.190 9.819 1.00 98.62 97 ILE A O 1
ATOM 678 N N . PRO A 1 98 ? 5.569 4.516 10.789 1.00 97.69 98 PRO A N 1
ATOM 679 C CA . PRO A 1 98 ? 6.701 3.646 10.476 1.00 97.69 98 PRO A CA 1
ATOM 680 C C . PRO A 1 98 ? 6.615 2.279 11.158 1.00 97.69 98 PRO A C 1
ATOM 682 O O . PRO A 1 98 ? 5.931 2.116 12.174 1.00 97.69 98 PRO A O 1
ATOM 685 N N . ALA A 1 99 ? 7.374 1.317 10.632 1.00 96.75 99 ALA A N 1
ATOM 686 C CA . ALA A 1 99 ? 7.424 -0.040 11.159 1.00 96.75 99 ALA A CA 1
ATOM 687 C C . ALA A 1 99 ? 7.788 -0.053 12.655 1.00 96.75 99 ALA A C 1
ATOM 689 O O . ALA A 1 99 ? 8.634 0.717 13.107 1.00 96.75 99 ALA A O 1
ATOM 690 N N . GLY A 1 100 ? 7.120 -0.908 13.430 1.00 97.12 100 GLY A N 1
ATOM 691 C CA . GLY A 1 100 ? 7.357 -1.058 14.872 1.00 97.12 100 GLY A CA 1
ATOM 692 C C . GLY A 1 100 ? 6.902 0.108 15.765 1.00 97.12 100 GLY A C 1
ATOM 693 O 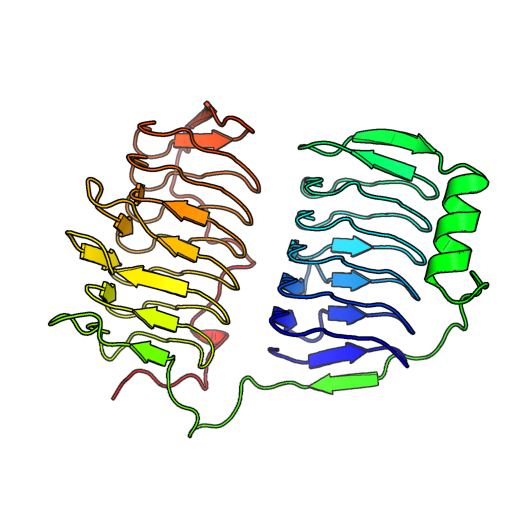O . GLY A 1 100 ? 7.057 0.022 16.983 1.00 97.12 100 GLY A O 1
ATOM 694 N N . THR A 1 101 ? 6.344 1.189 15.205 1.00 98.44 101 THR A N 1
ATOM 695 C CA . THR A 1 101 ? 5.900 2.355 15.990 1.00 98.44 101 THR A CA 1
ATOM 696 C C . THR A 1 101 ? 4.781 1.973 16.956 1.00 98.44 101 THR A C 1
ATOM 698 O O . THR A 1 101 ? 3.817 1.316 16.566 1.00 98.44 101 THR A O 1
ATOM 701 N N . VAL A 1 102 ? 4.873 2.444 18.200 1.00 98.56 102 VAL A N 1
ATOM 702 C CA . VAL A 1 102 ? 3.831 2.270 19.218 1.00 98.56 102 VAL A CA 1
ATOM 703 C C . VAL A 1 102 ? 3.159 3.608 19.491 1.00 98.56 102 VAL A C 1
ATOM 705 O O . VAL A 1 102 ? 3.823 4.580 19.848 1.00 98.56 102 VAL A O 1
ATOM 708 N N . VAL A 1 103 ? 1.839 3.651 19.341 1.00 98.75 103 VAL A N 1
ATOM 709 C CA . VAL A 1 103 ? 0.997 4.795 19.692 1.00 98.75 103 VAL A CA 1
ATOM 710 C C . VAL A 1 103 ? 0.131 4.385 20.884 1.00 98.75 103 VAL A C 1
ATOM 712 O O . VAL A 1 103 ? -0.622 3.422 20.757 1.00 98.75 103 VAL A O 1
ATOM 715 N N . PRO A 1 104 ? 0.217 5.073 22.034 1.00 98.75 104 PRO A N 1
ATOM 716 C CA . PRO A 1 104 ? -0.589 4.746 23.202 1.00 98.75 104 PRO A CA 1
ATOM 717 C C . PRO A 1 104 ? -2.055 5.139 22.998 1.00 98.75 104 PRO A C 1
ATOM 719 O O . PRO A 1 104 ? -2.382 5.958 22.133 1.00 98.75 104 PRO A O 1
ATOM 722 N N . ASP A 1 105 ? -2.923 4.590 23.843 1.00 98.75 105 ASP A N 1
ATOM 723 C CA . ASP A 1 105 ? -4.345 4.926 23.894 1.00 98.75 105 ASP A CA 1
ATOM 724 C C . ASP A 1 105 ? -4.588 6.439 23.963 1.00 98.75 105 ASP A C 1
ATOM 726 O O . ASP A 1 105 ? -3.765 7.207 24.474 1.00 98.75 105 ASP A O 1
ATOM 730 N N . ASP A 1 106 ? -5.759 6.863 23.489 1.00 98.56 106 ASP A N 1
ATOM 731 C CA . ASP A 1 106 ? -6.222 8.249 23.578 1.00 98.56 106 ASP A CA 1
ATOM 732 C C . ASP A 1 106 ? -5.251 9.237 22.921 1.00 98.56 106 ASP A C 1
ATOM 734 O O . ASP A 1 106 ? -4.999 10.315 23.458 1.00 98.56 106 ASP A O 1
ATOM 738 N N . SER A 1 107 ? -4.674 8.873 21.774 1.00 98.81 107 SER A N 1
ATOM 739 C CA . SER A 1 107 ? -3.702 9.704 21.053 1.00 98.81 107 SER A CA 1
ATOM 740 C C . SER A 1 107 ? -4.274 10.287 19.768 1.00 98.81 107 SER A C 1
ATOM 742 O O . SER A 1 107 ? -4.890 9.577 18.975 1.00 98.81 107 SER A O 1
ATOM 744 N N . VAL A 1 108 ? -3.986 11.562 19.514 1.00 98.81 108 VAL A N 1
ATOM 745 C CA . VAL A 1 108 ? -4.139 12.187 18.196 1.00 98.81 108 VAL A CA 1
ATOM 746 C C . VAL A 1 108 ? -2.777 12.219 17.519 1.00 98.81 108 VAL A C 1
ATOM 748 O O . VAL A 1 108 ? -1.830 12.797 18.054 1.00 98.81 108 VAL A O 1
ATOM 751 N N . VAL A 1 109 ? -2.672 11.593 16.352 1.00 98.81 109 VAL A N 1
ATOM 752 C CA . VAL A 1 109 ? -1.419 11.410 15.617 1.00 98.81 109 VAL A CA 1
ATOM 753 C C . VAL A 1 109 ? -1.508 12.103 14.269 1.00 98.81 109 VAL A C 1
ATOM 755 O O . VAL A 1 109 ? -2.515 11.993 13.572 1.00 98.81 109 VAL A O 1
ATOM 758 N N . VAL A 1 110 ? -0.447 12.815 13.903 1.00 98.56 110 VAL A N 1
ATOM 759 C CA . VAL A 1 110 ? -0.358 13.562 12.646 1.00 98.56 110 VAL A CA 1
ATOM 760 C C . VAL A 1 110 ? 1.009 13.372 12.002 1.00 98.56 110 VAL A C 1
ATOM 762 O O . VAL A 1 110 ? 1.995 13.106 12.690 1.00 98.56 110 VAL A O 1
ATOM 765 N N . GLY A 1 111 ? 1.083 13.585 10.691 1.00 97.25 111 GLY A N 1
ATOM 766 C CA . GLY A 1 111 ? 2.350 13.749 9.982 1.00 97.25 111 GLY A CA 1
ATOM 767 C C . GLY A 1 111 ? 2.914 12.482 9.340 1.00 97.25 111 GLY A C 1
ATOM 768 O O . GLY A 1 111 ? 2.357 11.385 9.419 1.00 97.25 111 GLY A O 1
ATOM 769 N N . ARG A 1 112 ? 4.030 12.678 8.631 1.00 96.50 112 ARG A N 1
ATOM 770 C CA . ARG A 1 112 ? 4.696 11.678 7.790 1.00 96.50 112 ARG A CA 1
ATOM 771 C C . ARG A 1 112 ? 6.219 11.816 7.933 1.00 96.50 112 ARG A C 1
ATOM 773 O O . ARG A 1 112 ? 6.825 12.552 7.161 1.00 96.50 112 ARG A O 1
ATOM 780 N N . PRO A 1 113 ? 6.853 11.164 8.917 1.00 96.62 113 PRO A N 1
ATOM 781 C CA . PRO A 1 113 ? 6.310 10.127 9.796 1.00 96.62 113 PRO A CA 1
ATOM 782 C C . PRO A 1 113 ? 5.410 10.666 10.922 1.00 96.62 113 PRO A C 1
ATOM 784 O O . PRO A 1 113 ? 5.535 11.810 11.355 1.00 96.62 113 PRO A O 1
ATOM 787 N N . GLY A 1 114 ? 4.520 9.809 11.415 1.00 97.50 114 GLY A N 1
ATOM 788 C CA . GLY A 1 114 ? 3.506 10.124 12.410 1.00 97.50 114 GLY A CA 1
ATOM 789 C C . GLY A 1 114 ? 4.107 10.453 13.771 1.00 97.50 114 GLY A C 1
ATOM 790 O O . GLY A 1 114 ? 5.046 9.798 14.233 1.00 97.50 114 GLY A O 1
ATOM 791 N N . ARG A 1 115 ? 3.565 11.484 14.416 1.00 97.69 115 ARG A N 1
ATOM 792 C CA . ARG A 1 115 ? 3.928 11.941 15.760 1.00 97.69 115 ARG A CA 1
ATOM 793 C C . ARG A 1 115 ? 2.662 12.196 16.563 1.00 97.69 115 ARG A C 1
ATOM 795 O O . ARG A 1 115 ? 1.657 12.650 16.017 1.00 97.69 115 ARG A O 1
ATOM 802 N N . ILE A 1 116 ? 2.716 11.903 17.858 1.00 98.62 116 ILE A N 1
ATOM 803 C CA . ILE A 1 116 ? 1.616 12.199 18.777 1.00 98.62 116 ILE A CA 1
ATOM 804 C C . ILE A 1 116 ? 1.564 13.718 18.949 1.00 98.62 116 ILE A C 1
ATOM 806 O O . ILE A 1 116 ? 2.500 14.315 19.471 1.00 98.62 116 ILE A O 1
ATOM 810 N N . LEU A 1 117 ? 0.480 14.336 18.486 1.00 98.50 117 LEU A N 1
ATOM 811 C CA . LEU A 1 117 ? 0.242 15.772 18.614 1.00 98.50 117 LEU A CA 1
ATOM 812 C C . LEU A 1 117 ? -0.230 16.120 20.026 1.00 98.50 117 LEU A C 1
ATOM 814 O O . LEU A 1 117 ? 0.210 17.098 20.621 1.00 98.50 117 LEU A O 1
ATOM 818 N N . ARG A 1 118 ? -1.180 15.332 20.533 1.00 98.38 118 ARG A N 1
ATOM 819 C CA . ARG A 1 118 ? -1.829 15.512 21.835 1.00 98.38 118 ARG A CA 1
ATOM 820 C C . ARG A 1 118 ? -2.623 14.262 22.201 1.00 98.38 118 ARG A C 1
ATOM 822 O O . ARG A 1 118 ? -2.815 13.379 21.364 1.00 98.38 118 ARG A O 1
ATOM 829 N N . ARG A 1 119 ? -3.152 14.226 23.424 1.00 98.50 119 ARG A N 1
ATOM 830 C CA . ARG A 1 119 ? -4.186 13.254 23.792 1.00 98.50 119 ARG A CA 1
ATOM 831 C C . ARG A 1 119 ? -5.558 13.644 23.240 1.00 98.50 119 ARG A C 1
ATOM 833 O O . ARG A 1 119 ? -5.795 14.822 22.955 1.00 98.50 119 ARG A O 1
ATOM 840 N N . THR A 1 120 ? -6.453 12.671 23.095 1.00 97.62 120 THR A N 1
ATOM 841 C CA . THR A 1 120 ? -7.856 12.905 22.736 1.00 97.62 120 THR A CA 1
ATOM 842 C C . THR A 1 120 ? -8.578 13.676 23.832 1.00 97.62 120 THR A C 1
ATOM 844 O O . THR A 1 120 ? -8.436 13.369 25.016 1.00 97.62 120 THR A O 1
ATOM 847 N N . THR A 1 121 ? -9.365 14.673 23.438 1.00 98.25 121 THR A N 1
ATOM 848 C CA . THR A 1 121 ? -10.184 15.485 24.346 1.00 98.25 121 THR A CA 1
ATOM 849 C C . THR A 1 121 ? -11.592 14.906 24.496 1.00 98.25 121 THR A C 1
ATOM 851 O O . THR A 1 121 ? -11.987 13.998 23.766 1.00 98.25 121 THR A O 1
ATOM 854 N N . ALA A 1 122 ? -12.388 15.466 25.411 1.00 97.44 122 ALA A N 1
ATOM 855 C CA . ALA A 1 122 ? -13.808 15.129 25.529 1.00 97.44 122 ALA A CA 1
ATOM 856 C C . ALA A 1 122 ? -14.573 15.354 24.208 1.00 97.44 122 ALA A C 1
ATOM 858 O O . ALA A 1 122 ? -15.389 14.519 23.825 1.00 97.44 122 ALA A O 1
ATOM 859 N N . ASP A 1 123 ? -14.248 16.420 23.471 1.00 97.69 123 ASP A N 1
ATOM 860 C CA . ASP A 1 123 ? -14.854 16.705 22.166 1.00 97.69 123 ASP A CA 1
ATOM 861 C C . ASP A 1 123 ? -14.508 15.644 21.118 1.00 97.69 123 ASP A C 1
ATOM 863 O O . ASP A 1 123 ? -15.359 15.264 20.310 1.00 97.69 123 ASP A O 1
ATOM 867 N N . ASP A 1 124 ? -13.271 15.139 21.123 1.00 97.56 124 ASP A N 1
ATOM 868 C CA . ASP A 1 124 ? -12.874 14.043 20.242 1.00 97.56 124 ASP A CA 1
ATOM 869 C C . ASP A 1 124 ? -13.659 12.766 20.563 1.00 97.56 124 ASP A C 1
ATOM 871 O O . ASP A 1 124 ? -14.184 12.113 19.658 1.00 97.56 124 ASP A O 1
ATOM 875 N N . LEU A 1 125 ? -13.780 12.427 21.850 1.00 96.94 125 LEU A N 1
ATOM 876 C CA . LEU A 1 125 ? -14.548 11.267 22.302 1.00 96.94 125 LEU A CA 1
ATOM 877 C C . LEU A 1 125 ? -16.034 11.405 21.951 1.00 96.94 125 LEU A C 1
ATOM 879 O O . LEU A 1 125 ? -16.653 10.436 21.511 1.00 96.94 125 LEU A O 1
ATOM 883 N N . GLU A 1 126 ? -16.597 12.608 22.052 1.00 97.31 126 GLU A N 1
ATOM 884 C CA . GLU A 1 126 ? -17.974 12.878 21.640 1.00 97.31 126 GLU A CA 1
ATOM 885 C C . GLU A 1 126 ? -18.152 12.741 2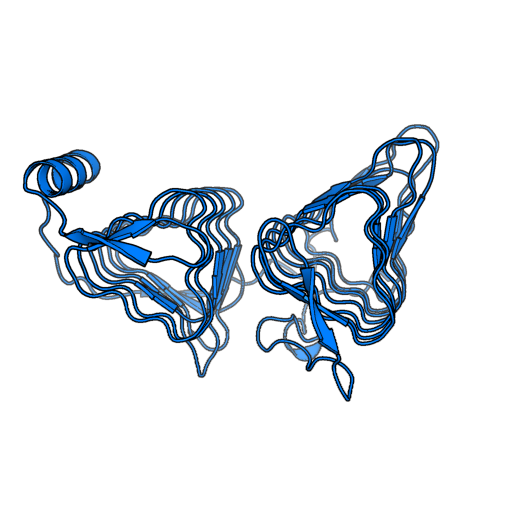0.120 1.00 97.31 126 GLU A C 1
ATOM 887 O O . GLU A 1 126 ? -19.143 12.171 19.658 1.00 97.31 126 GLU A O 1
ATOM 892 N N . ARG A 1 127 ? -17.175 13.175 19.311 1.00 95.81 127 ARG A N 1
ATOM 893 C CA . ARG A 1 127 ? -17.173 12.917 17.858 1.00 95.81 127 ARG A CA 1
ATOM 894 C C . ARG A 1 127 ? -17.113 11.420 17.558 1.00 95.81 127 ARG A C 1
ATOM 896 O O . ARG A 1 127 ? -17.860 10.944 16.701 1.00 95.81 127 ARG A O 1
ATOM 903 N N . LEU A 1 128 ? -16.272 10.668 18.272 1.00 95.75 128 LEU A N 1
ATOM 904 C CA . LEU A 1 128 ? -16.197 9.210 18.149 1.00 95.75 128 LEU A CA 1
ATOM 905 C C . LEU A 1 128 ? -17.516 8.536 18.523 1.00 95.75 128 LEU A C 1
ATOM 907 O O . LEU A 1 128 ? -17.915 7.591 17.840 1.00 95.75 128 LEU A O 1
ATOM 911 N N . ARG A 1 129 ? -18.192 9.032 19.564 1.00 96.56 129 ARG A N 1
ATOM 912 C CA . ARG A 1 129 ? -19.492 8.542 20.021 1.00 96.56 129 ARG A CA 1
ATOM 913 C C . ARG A 1 129 ? -20.565 8.796 18.965 1.00 96.56 129 ARG A C 1
ATOM 915 O O . ARG A 1 129 ? -21.263 7.866 18.569 1.00 96.56 129 ARG A O 1
ATOM 922 N N . LYS A 1 130 ? -20.654 10.024 18.440 1.00 95.56 130 LYS A N 1
ATOM 923 C CA . LYS A 1 130 ? -21.602 10.399 17.374 1.00 95.56 130 LYS A CA 1
ATOM 924 C C . LYS A 1 130 ? -21.408 9.567 16.107 1.00 95.56 130 LYS A C 1
ATOM 926 O O . LYS A 1 130 ? -22.382 9.022 15.595 1.00 95.56 130 LYS A O 1
ATOM 931 N N . ARG A 1 131 ? -20.161 9.384 15.644 1.00 92.69 131 ARG A N 1
ATOM 932 C CA . ARG A 1 131 ? -19.846 8.565 14.450 1.00 92.69 131 ARG A CA 1
ATOM 933 C C . ARG A 1 131 ? -20.251 7.093 14.618 1.00 92.69 131 ARG A C 1
ATOM 935 O O . ARG A 1 131 ? -20.399 6.384 13.631 1.00 92.69 131 ARG A O 1
ATOM 942 N N . ARG A 1 132 ? -20.435 6.632 15.857 1.00 94.50 132 ARG A N 1
ATOM 943 C CA . ARG A 1 132 ? -20.788 5.252 16.213 1.00 94.50 132 ARG A CA 1
ATOM 944 C C . ARG A 1 132 ? -22.224 5.118 16.721 1.00 94.50 132 ARG A C 1
ATOM 946 O O . ARG A 1 132 ? -22.512 4.201 17.481 1.00 94.50 132 ARG A O 1
ATOM 953 N N . GLY A 1 133 ? -23.123 6.021 16.330 1.00 92.56 133 GLY A N 1
ATOM 954 C CA . GLY A 1 133 ? -24.539 5.930 16.703 1.00 92.56 133 GLY A CA 1
ATOM 955 C C . GLY A 1 133 ? -24.815 6.230 18.179 1.00 92.56 133 GLY A C 1
ATOM 956 O O . GLY A 1 133 ? -25.799 5.753 18.729 1.00 92.56 133 GLY A O 1
ATOM 957 N N . GLY A 1 134 ? -23.949 7.001 18.841 1.00 95.00 134 GLY A N 1
ATOM 958 C CA . GLY A 1 134 ? -24.187 7.491 20.199 1.00 95.00 134 GLY A CA 1
ATOM 959 C C . GLY A 1 134 ? -23.600 6.642 21.334 1.00 95.00 134 GLY A C 1
ATOM 960 O O . GLY A 1 134 ? -23.773 7.022 22.490 1.00 95.00 134 GLY A O 1
ATOM 961 N N . SER A 1 135 ? -22.858 5.567 21.049 1.00 92.88 135 SER A N 1
ATOM 962 C CA . SER A 1 135 ? -22.223 4.706 22.066 1.00 92.88 135 SER A CA 1
ATOM 963 C C . SER A 1 135 ? -20.753 4.419 21.730 1.00 92.88 135 SER A C 1
ATOM 965 O O . SER A 1 135 ? -20.366 4.378 20.561 1.00 92.88 135 SER A O 1
ATOM 967 N N . LEU A 1 136 ? -19.939 4.225 22.770 1.00 94.75 136 LEU A N 1
ATOM 968 C CA . LEU A 1 136 ? -18.545 3.769 22.686 1.00 94.75 136 LEU A CA 1
ATOM 969 C C . LEU A 1 136 ? -18.360 2.351 23.255 1.00 94.75 136 LEU A C 1
ATOM 971 O O . LEU A 1 136 ? -17.230 1.898 23.400 1.00 94.75 136 LEU A O 1
ATOM 975 N N . ASP A 1 137 ? -19.447 1.651 23.574 1.00 94.00 137 ASP A N 1
ATOM 976 C CA . ASP A 1 137 ? -19.386 0.331 24.201 1.00 94.00 137 ASP A CA 1
ATOM 977 C C . ASP A 1 137 ? -18.784 -0.710 23.253 1.00 94.00 137 ASP A C 1
ATOM 979 O O . ASP A 1 137 ? -18.984 -0.656 22.032 1.00 94.00 137 ASP A O 1
ATOM 983 N N . LEU A 1 138 ? -18.065 -1.672 23.826 1.00 94.31 138 LEU A N 1
ATOM 984 C CA . LEU A 1 138 ? -17.431 -2.771 23.105 1.00 94.31 138 LEU A CA 1
ATOM 985 C C . LEU A 1 138 ? -18.147 -4.072 23.479 1.00 94.31 138 LEU A C 1
ATOM 987 O O . LEU A 1 138 ? -17.966 -4.555 24.597 1.00 94.31 138 LEU A O 1
ATOM 991 N N . PRO A 1 139 ? -19.012 -4.611 22.607 1.00 79.44 139 PRO A N 1
ATOM 992 C CA . PRO A 1 139 ? -19.822 -5.777 22.938 1.00 79.44 139 PRO A CA 1
ATOM 993 C C . PRO A 1 139 ? -19.030 -7.088 23.079 1.00 79.44 139 PRO A C 1
ATOM 995 O O . PRO A 1 139 ? -19.611 -8.064 23.549 1.00 79.44 139 PRO A O 1
ATOM 998 N N . GLY A 1 140 ? -17.746 -7.153 22.697 1.00 85.12 140 GLY A N 1
ATOM 999 C CA . GLY A 1 140 ? -16.900 -8.321 22.981 1.00 85.12 140 GLY A CA 1
ATOM 1000 C C . GLY A 1 140 ? -17.311 -9.570 22.200 1.00 85.12 140 GLY A C 1
ATOM 1001 O O . GLY A 1 140 ? -17.271 -10.685 22.721 1.00 85.12 140 GLY A O 1
ATOM 1002 N N . GLN A 1 141 ? -17.786 -9.388 20.969 1.00 87.75 141 GLN A N 1
ATOM 1003 C CA . GLN A 1 141 ? -18.400 -10.460 20.182 1.00 87.75 141 GLN A CA 1
ATOM 1004 C C . GLN A 1 141 ? -17.358 -11.347 19.480 1.00 87.75 141 GLN A C 1
ATOM 1006 O O . GLN A 1 141 ? -16.311 -10.853 19.050 1.00 87.75 141 GLN A O 1
ATOM 1011 N N . PRO A 1 142 ? -17.639 -12.654 19.309 1.00 89.62 142 PRO A N 1
ATOM 1012 C CA . PRO A 1 142 ? -16.705 -13.580 18.677 1.00 89.62 142 PRO A CA 1
ATOM 1013 C C . PRO A 1 142 ? -16.500 -13.271 17.189 1.00 89.62 142 PRO A C 1
ATOM 1015 O O . PRO A 1 142 ? -17.402 -12.800 16.494 1.00 89.62 142 PRO A O 1
ATOM 1018 N N . LEU A 1 143 ? -15.309 -13.599 16.685 1.00 94.50 143 LEU A N 1
ATOM 1019 C CA . LEU A 1 143 ? -14.991 -13.504 15.262 1.00 94.50 143 LEU A CA 1
ATOM 1020 C C . LEU A 1 143 ? -15.418 -14.776 14.525 1.00 94.50 143 LEU A C 1
ATOM 1022 O O . LEU A 1 143 ? -15.164 -15.888 14.986 1.00 94.50 143 LEU A O 1
ATOM 1026 N N . THR A 1 144 ? -15.983 -14.610 13.335 1.00 94.69 144 THR A N 1
ATOM 1027 C CA . THR A 1 144 ? -16.333 -15.701 12.420 1.00 94.69 144 THR A CA 1
ATOM 1028 C C . THR A 1 144 ? -15.307 -15.785 11.298 1.00 94.69 144 THR A C 1
ATOM 1030 O O . THR A 1 144 ? -14.919 -14.764 10.730 1.00 94.69 144 THR A O 1
ATOM 1033 N N . ALA A 1 145 ? -14.849 -16.994 10.973 1.00 94.06 145 ALA A N 1
ATOM 1034 C CA . ALA A 1 145 ? -13.957 -17.200 9.840 1.00 94.06 145 ALA A CA 1
ATOM 1035 C C . ALA A 1 145 ? -14.720 -17.034 8.515 1.00 94.06 145 ALA A C 1
ATOM 1037 O O . ALA A 1 145 ? -15.782 -17.621 8.316 1.00 94.06 145 ALA A O 1
ATOM 1038 N N . PHE A 1 146 ? -14.152 -16.259 7.599 1.00 88.50 146 PHE A N 1
ATOM 1039 C CA . PHE A 1 146 ? -14.652 -16.041 6.251 1.00 88.50 146 PHE A CA 1
ATOM 1040 C C . PHE A 1 146 ? -13.511 -16.273 5.263 1.00 88.50 146 PHE A C 1
ATOM 1042 O O . PHE A 1 146 ? -12.517 -15.547 5.266 1.00 88.50 146 PHE A O 1
ATOM 1049 N N . SER A 1 147 ? -13.639 -17.289 4.415 1.00 85.81 147 SER A N 1
ATOM 1050 C CA . SER A 1 147 ? -12.645 -17.583 3.384 1.00 85.81 147 SER A CA 1
ATOM 1051 C C . SER A 1 147 ? -13.081 -16.997 2.052 1.00 85.81 147 SER A C 1
ATOM 1053 O O . SER A 1 147 ? -14.065 -17.437 1.459 1.00 85.81 147 SER A O 1
ATOM 1055 N N . ALA A 1 148 ? -12.309 -16.034 1.560 1.00 75.38 148 ALA A N 1
ATOM 1056 C CA . ALA A 1 148 ? -12.441 -15.527 0.208 1.00 75.38 148 ALA A CA 1
ATOM 1057 C C . ALA A 1 148 ? -11.368 -16.156 -0.680 1.00 75.38 148 ALA A C 1
ATOM 1059 O O . ALA A 1 148 ? -10.173 -16.089 -0.391 1.00 75.38 148 ALA A O 1
ATOM 1060 N N . ARG A 1 149 ? -11.797 -16.727 -1.800 1.00 67.50 149 ARG A N 1
ATOM 1061 C CA . ARG A 1 149 ? -10.912 -16.976 -2.937 1.00 67.50 149 ARG A CA 1
ATOM 1062 C C . ARG A 1 149 ? -11.181 -15.858 -3.931 1.00 67.50 149 ARG A C 1
ATOM 1064 O O . ARG A 1 149 ? -12.351 -15.569 -4.196 1.00 67.50 149 ARG A O 1
ATOM 1071 N N . ASP A 1 150 ? -10.137 -15.218 -4.444 1.00 55.88 150 ASP A N 1
ATOM 1072 C CA . ASP A 1 150 ? -10.313 -14.419 -5.654 1.00 55.88 150 ASP A CA 1
ATOM 1073 C C . ASP A 1 150 ? -10.737 -15.412 -6.747 1.00 55.88 150 ASP A C 1
ATOM 1075 O O . ASP A 1 150 ? -10.147 -16.484 -6.883 1.00 55.88 150 ASP A O 1
ATOM 1079 N N . ARG A 1 151 ? -11.937 -15.189 -7.280 1.00 53.59 151 ARG A N 1
ATOM 1080 C CA . ARG A 1 151 ? -12.863 -16.244 -7.725 1.00 53.59 151 ARG A CA 1
ATOM 1081 C C . ARG A 1 151 ? -12.381 -17.051 -8.938 1.00 53.59 151 ARG A C 1
ATOM 1083 O O . ARG A 1 151 ? -11.734 -16.493 -9.805 1.00 53.59 151 ARG A O 1
ATOM 1090 N N . ALA A 1 152 ? -12.875 -18.301 -8.966 1.00 46.72 152 ALA A N 1
ATOM 1091 C CA . ALA A 1 152 ? -13.174 -19.223 -10.075 1.00 46.72 152 ALA A CA 1
ATOM 1092 C C . ALA A 1 152 ? -12.153 -19.347 -11.218 1.00 46.72 152 ALA A C 1
ATOM 1094 O O . ALA A 1 152 ? -11.783 -18.364 -11.843 1.00 46.72 152 ALA A O 1
ATOM 1095 N N . GLU A 1 153 ? -11.822 -20.587 -11.587 1.00 46.91 153 GLU A N 1
ATOM 1096 C CA . GLU A 1 153 ? -10.997 -20.943 -12.757 1.00 46.91 153 GLU A CA 1
ATOM 1097 C C . GLU A 1 153 ? -11.467 -20.310 -14.090 1.00 46.91 153 GLU A C 1
ATOM 1099 O O . GLU A 1 153 ? -10.714 -20.336 -15.066 1.00 46.91 153 GLU A O 1
ATOM 1104 N N . ASP A 1 154 ? -12.669 -19.717 -14.100 1.00 50.72 154 ASP A N 1
ATOM 1105 C CA . ASP A 1 154 ? -13.388 -19.156 -15.246 1.00 50.72 154 ASP A CA 1
ATOM 1106 C C . ASP A 1 154 ? -13.519 -17.614 -15.226 1.00 50.72 154 ASP A C 1
ATOM 1108 O O . ASP A 1 154 ? -14.155 -17.040 -16.112 1.00 50.72 154 ASP A O 1
ATOM 1112 N N . ALA A 1 155 ? -12.982 -16.911 -14.218 1.00 54.38 155 ALA A N 1
ATOM 1113 C CA . ALA A 1 155 ? -13.057 -15.447 -14.172 1.00 54.38 155 ALA A CA 1
ATOM 1114 C C . ALA A 1 155 ? -12.114 -14.806 -15.218 1.00 54.38 155 ALA A C 1
ATOM 1116 O O . ALA A 1 155 ? -10.968 -15.240 -15.350 1.00 54.38 155 ALA A O 1
ATOM 1117 N N . PRO A 1 156 ? -12.548 -13.761 -15.953 1.00 61.47 156 PRO A N 1
ATOM 1118 C CA . PRO A 1 156 ? -11.695 -13.089 -16.928 1.00 61.47 156 PRO A CA 1
ATOM 1119 C C . PRO A 1 156 ? -10.479 -12.431 -16.254 1.00 61.47 156 PRO A C 1
ATOM 1121 O O . PRO A 1 156 ? -10.580 -11.855 -15.168 1.00 61.47 156 PRO A O 1
ATOM 1124 N N . MET A 1 157 ? -9.325 -12.533 -16.917 1.00 72.44 157 MET A N 1
ATOM 1125 C CA . MET A 1 157 ? -8.043 -11.987 -16.466 1.00 72.44 157 MET A CA 1
ATOM 1126 C C . MET A 1 157 ? -7.964 -10.491 -16.761 1.00 72.44 157 MET A C 1
ATOM 1128 O O . MET A 1 157 ? -7.850 -10.101 -17.923 1.00 72.44 157 MET A O 1
ATOM 1132 N N . GLY A 1 158 ? -7.986 -9.663 -15.714 1.00 80.44 158 GLY A N 1
ATOM 1133 C CA . GLY A 1 158 ? -8.051 -8.207 -15.843 1.00 80.44 158 GLY A CA 1
ATOM 1134 C C . GLY A 1 158 ? -9.195 -7.709 -16.738 1.00 80.44 158 GLY A C 1
ATOM 1135 O O . GLY A 1 158 ? -10.039 -8.459 -17.223 1.00 80.44 158 GLY A O 1
ATOM 1136 N N . GLN A 1 159 ? -9.221 -6.404 -16.958 1.00 91.62 159 GLN A N 1
ATOM 1137 C CA . GLN A 1 159 ? -10.084 -5.729 -17.915 1.00 91.62 159 GLN A CA 1
ATOM 1138 C C . GLN A 1 159 ? -9.180 -4.955 -18.873 1.00 91.62 159 GLN A C 1
ATOM 1140 O O . GLN A 1 159 ? -8.486 -4.023 -18.458 1.00 91.62 159 GLN A O 1
ATOM 1145 N N . LEU A 1 160 ? -9.144 -5.372 -20.140 1.00 94.06 160 LEU A N 1
ATOM 1146 C CA . LEU A 1 160 ? -8.296 -4.767 -21.168 1.00 94.06 160 LEU A CA 1
ATOM 1147 C C . LEU A 1 160 ? -9.141 -3.874 -22.074 1.00 94.06 160 LEU A C 1
ATOM 1149 O O . LEU A 1 160 ? -10.077 -4.344 -22.721 1.00 94.06 160 LEU A O 1
ATOM 1153 N N . TYR A 1 161 ? -8.786 -2.596 -22.155 1.00 94.44 161 TYR A N 1
ATOM 1154 C CA . TYR A 1 161 ? -9.514 -1.607 -22.940 1.00 94.44 161 TYR A CA 1
ATOM 1155 C C . TYR A 1 161 ? -8.657 -1.072 -24.083 1.00 94.44 161 TYR A C 1
ATOM 1157 O O . TYR A 1 161 ? -7.545 -0.575 -23.890 1.00 94.44 161 TYR A O 1
ATOM 1165 N N . THR A 1 162 ? -9.207 -1.127 -25.293 1.00 94.19 162 THR A N 1
ATOM 1166 C CA . THR A 1 162 ? -8.635 -0.426 -26.444 1.00 94.19 162 THR A CA 1
ATOM 1167 C C . THR A 1 162 ? -8.841 1.076 -26.278 1.00 94.19 162 THR A C 1
ATOM 1169 O O . THR A 1 162 ? -9.947 1.527 -25.983 1.00 94.19 162 THR A O 1
ATOM 1172 N N . PHE A 1 163 ? -7.792 1.859 -26.518 1.00 92.88 163 PHE A N 1
ATOM 1173 C CA . PHE A 1 163 ? -7.869 3.313 -26.603 1.00 92.88 163 PHE A CA 1
ATOM 1174 C C . PHE A 1 163 ? -7.292 3.765 -27.942 1.00 92.88 163 PHE A C 1
ATOM 1176 O O . PHE A 1 163 ? -6.130 3.492 -28.247 1.00 92.88 163 PHE A O 1
ATOM 1183 N N . ARG A 1 164 ? -8.112 4.444 -28.755 1.00 90.62 164 ARG A N 1
ATOM 1184 C CA . ARG A 1 164 ? -7.811 4.733 -30.170 1.00 90.62 164 ARG A CA 1
ATOM 1185 C C . ARG A 1 164 ? -7.474 3.438 -30.928 1.00 90.62 164 ARG A C 1
ATOM 1187 O O . ARG A 1 164 ? -8.283 2.519 -30.936 1.00 90.62 164 ARG A O 1
ATOM 1194 N N . ASP A 1 165 ? -6.308 3.368 -31.556 1.00 92.44 165 ASP A N 1
ATOM 1195 C CA . ASP A 1 165 ? -5.785 2.229 -32.314 1.00 92.44 165 ASP A CA 1
ATOM 1196 C C . ASP A 1 165 ? -4.879 1.305 -31.475 1.00 92.44 165 ASP A C 1
ATOM 1198 O O . ASP A 1 165 ? -4.250 0.395 -32.015 1.00 92.44 165 ASP A O 1
ATOM 1202 N N . LYS A 1 166 ? -4.785 1.526 -30.156 1.00 93.75 166 LYS A N 1
ATOM 1203 C CA . LYS A 1 166 ? -3.876 0.798 -29.263 1.00 93.75 166 LYS A CA 1
ATOM 1204 C C . LYS A 1 166 ? -4.639 -0.114 -28.311 1.00 93.75 166 LYS A C 1
ATOM 1206 O O . LYS A 1 166 ? -5.532 0.329 -27.589 1.00 93.75 166 LYS A O 1
ATOM 1211 N N . HIS A 1 167 ? -4.246 -1.382 -28.296 1.00 94.06 167 HIS A N 1
ATOM 1212 C CA . HIS A 1 167 ? -4.743 -2.397 -27.373 1.00 94.06 167 HIS A CA 1
ATOM 1213 C C . HIS A 1 167 ? -3.586 -2.912 -26.501 1.00 94.06 167 HIS A C 1
ATOM 1215 O O . HIS A 1 167 ? -2.487 -3.093 -27.039 1.00 94.06 167 HIS A O 1
ATOM 1221 N N . PRO A 1 168 ? -3.805 -3.171 -25.197 1.00 95.50 168 PRO A N 1
ATOM 1222 C CA . PRO A 1 168 ? -2.774 -3.728 -24.332 1.00 95.50 168 PRO A CA 1
ATOM 1223 C C . PRO A 1 168 ? -2.233 -5.062 -24.854 1.00 95.50 168 PRO A C 1
ATOM 1225 O O . PRO A 1 168 ? -2.994 -5.953 -25.223 1.00 95.50 168 PRO A O 1
ATOM 1228 N N . LEU A 1 169 ? -0.912 -5.223 -24.837 1.00 95.00 169 LEU A N 1
ATOM 1229 C CA . LEU A 1 169 ? -0.242 -6.482 -25.150 1.00 95.00 169 LEU A CA 1
ATOM 1230 C C . LEU A 1 169 ? 0.277 -7.094 -23.854 1.00 95.00 169 LEU A C 1
ATOM 1232 O O . LEU A 1 169 ? 1.185 -6.559 -23.216 1.00 95.00 169 LEU A O 1
ATOM 1236 N N . VAL A 1 170 ? -0.304 -8.220 -23.458 1.00 94.75 170 VAL A N 1
ATOM 1237 C CA . VAL A 1 170 ? 0.030 -8.896 -22.205 1.00 94.75 170 VAL A CA 1
ATOM 1238 C C . VAL A 1 170 ? 0.635 -10.252 -22.522 1.00 94.75 170 VAL A C 1
ATOM 1240 O O . VAL A 1 170 ? 0.046 -11.046 -23.252 1.00 94.75 170 VAL A O 1
ATOM 1243 N N . HIS A 1 171 ? 1.828 -10.517 -21.993 1.00 94.38 171 HIS A N 1
ATOM 1244 C CA . HIS A 1 171 ? 2.492 -11.791 -22.222 1.00 94.38 171 HIS A CA 1
ATOM 1245 C C . HIS A 1 171 ? 1.683 -12.964 -21.625 1.00 94.38 171 HIS A C 1
ATOM 1247 O O . HIS A 1 171 ? 1.218 -12.848 -20.490 1.00 94.38 171 HIS A O 1
ATOM 1253 N N . PRO A 1 172 ? 1.607 -14.125 -22.312 1.00 89.38 172 PRO A N 1
ATOM 1254 C CA . PRO A 1 172 ? 0.948 -15.347 -21.844 1.00 89.38 172 PRO A CA 1
ATOM 1255 C C . PRO A 1 172 ? 1.223 -15.717 -20.374 1.00 89.38 172 PRO A C 1
ATOM 1257 O O . PRO A 1 172 ? 0.352 -16.048 -19.586 1.00 89.38 172 PRO A O 1
ATOM 1260 N N . THR A 1 173 ? 2.468 -15.612 -19.929 1.00 89.31 173 THR A N 1
ATOM 1261 C CA . THR A 1 173 ? 2.836 -15.995 -18.555 1.00 89.31 173 THR A CA 1
ATOM 1262 C C . THR A 1 173 ? 2.535 -14.946 -17.480 1.00 89.31 173 THR A C 1
ATOM 1264 O O . THR A 1 173 ? 2.782 -15.221 -16.305 1.00 89.31 173 THR A O 1
ATOM 1267 N N . ALA A 1 174 ? 2.048 -13.756 -17.842 1.00 90.81 174 ALA A N 1
ATOM 1268 C CA . ALA A 1 174 ? 1.677 -12.724 -16.880 1.00 90.81 174 ALA A CA 1
ATOM 1269 C C . ALA A 1 174 ? 0.353 -13.059 -16.179 1.00 90.81 174 ALA A C 1
ATOM 1271 O O . ALA A 1 174 ? -0.518 -13.744 -16.712 1.00 90.81 174 ALA A O 1
ATOM 1272 N N . THR A 1 175 ? 0.214 -12.554 -14.959 1.00 88.69 175 THR A N 1
ATOM 1273 C CA . THR A 1 175 ? -0.926 -12.773 -14.075 1.00 88.69 175 THR A CA 1
ATOM 1274 C C . THR A 1 175 ? -1.580 -11.435 -13.749 1.00 88.69 175 THR A C 1
ATOM 1276 O O . THR A 1 175 ? -0.969 -10.582 -13.111 1.00 88.69 175 THR A O 1
ATOM 1279 N N . LEU A 1 176 ? -2.821 -11.241 -14.188 1.00 90.44 176 LEU A N 1
ATOM 1280 C CA . LEU A 1 176 ? -3.637 -10.055 -13.929 1.00 90.44 176 LEU A CA 1
ATOM 1281 C C . LEU A 1 176 ? -4.852 -10.453 -13.095 1.00 90.44 176 LEU A C 1
ATOM 1283 O O . LEU A 1 176 ? -5.657 -11.284 -13.508 1.00 90.44 176 LEU A O 1
ATOM 1287 N N . PHE A 1 177 ? -5.010 -9.826 -11.937 1.00 88.75 177 PHE A N 1
ATOM 1288 C CA . PHE A 1 177 ? -6.221 -9.972 -11.140 1.00 88.75 177 PHE A CA 1
ATOM 1289 C C . PHE A 1 177 ? -7.439 -9.452 -11.915 1.00 88.75 177 PHE A C 1
ATOM 1291 O O . PHE A 1 177 ? -7.337 -8.465 -12.637 1.00 88.75 177 PHE A O 1
ATOM 1298 N N . SER A 1 178 ? -8.603 -10.085 -11.753 1.00 87.00 178 SER A N 1
ATOM 1299 C CA . SER A 1 178 ? -9.825 -9.782 -12.533 1.00 87.00 178 SER A CA 1
ATOM 1300 C C . SER A 1 178 ? -10.291 -8.320 -12.458 1.00 87.00 178 SER A C 1
ATOM 1302 O O . SER A 1 178 ? -10.914 -7.813 -13.391 1.00 87.00 178 SER A O 1
ATOM 1304 N N . SER A 1 179 ? -9.973 -7.637 -11.356 1.00 90.06 179 SER A N 1
ATOM 1305 C CA . SER A 1 179 ? -10.274 -6.223 -11.121 1.00 90.06 179 SER A CA 1
ATOM 1306 C C . SER A 1 179 ? -9.178 -5.256 -11.577 1.00 90.06 179 SER A C 1
ATOM 1308 O O . SER A 1 179 ? -9.340 -4.051 -11.405 1.00 90.06 179 SER A O 1
ATOM 1310 N N . ALA A 1 180 ? -8.053 -5.749 -12.102 1.00 93.62 180 ALA A N 1
ATOM 1311 C CA . ALA A 1 180 ? -7.032 -4.898 -12.697 1.00 93.62 180 ALA A CA 1
ATOM 1312 C C . ALA A 1 180 ? -7.528 -4.354 -14.039 1.00 93.62 180 ALA A C 1
ATOM 1314 O O . ALA A 1 180 ? -8.073 -5.099 -14.847 1.00 93.62 180 ALA A O 1
ATOM 1315 N N . GLU A 1 181 ? -7.307 -3.073 -14.300 1.00 95.44 181 GLU A N 1
ATOM 1316 C CA . GLU A 1 181 ? -7.728 -2.401 -15.529 1.00 95.44 181 GLU A CA 1
ATOM 1317 C C . GLU A 1 181 ? -6.502 -1.889 -16.286 1.00 95.44 181 GLU A C 1
ATOM 1319 O O . GLU A 1 181 ? -5.645 -1.207 -15.717 1.00 95.44 181 GLU A O 1
ATOM 1324 N N . VAL A 1 182 ? -6.415 -2.209 -17.577 1.00 96.50 182 VAL A N 1
ATOM 1325 C CA . VAL A 1 182 ? -5.300 -1.821 -18.448 1.00 96.50 182 VAL A CA 1
ATOM 1326 C C . VAL A 1 182 ? -5.857 -1.218 -19.730 1.00 96.50 182 VAL A C 1
ATOM 1328 O O . VAL A 1 182 ? -6.658 -1.849 -20.415 1.00 96.50 182 VAL A O 1
ATOM 1331 N N . THR A 1 183 ? -5.416 -0.011 -20.076 1.00 95.25 183 THR A N 1
ATOM 1332 C CA . THR A 1 183 ? -5.979 0.761 -21.191 1.00 95.25 183 THR A CA 1
ATOM 1333 C C . THR A 1 183 ? -4.888 1.243 -22.143 1.00 95.25 183 THR A C 1
ATOM 1335 O O . THR A 1 183 ? -3.917 1.848 -21.698 1.00 95.25 183 THR A O 1
ATOM 1338 N N . GLY A 1 184 ? -5.073 1.063 -23.454 1.00 93.94 184 GLY A N 1
ATOM 1339 C CA . GLY A 1 184 ? -4.249 1.707 -24.489 1.00 93.94 184 GLY A CA 1
ATOM 1340 C C . GLY A 1 184 ? -2.884 1.057 -24.758 1.00 93.94 184 GLY A C 1
ATOM 1341 O O . GLY A 1 184 ? -2.767 -0.166 -24.790 1.00 93.94 184 GLY A O 1
ATOM 1342 N N . ASP A 1 185 ? -1.852 1.873 -25.018 1.00 94.06 185 ASP A N 1
ATOM 1343 C CA . ASP A 1 185 ? -0.496 1.424 -25.395 1.00 94.06 185 ASP A CA 1
ATOM 1344 C C . ASP A 1 185 ? 0.301 0.943 -24.175 1.00 94.06 185 ASP A C 1
ATOM 1346 O O . ASP A 1 185 ? 1.180 1.631 -23.643 1.00 94.06 185 ASP A O 1
ATOM 1350 N N . VAL A 1 186 ? -0.023 -0.266 -23.726 1.00 96.12 186 VAL A N 1
ATOM 1351 C CA . VAL A 1 186 ? 0.628 -0.940 -22.601 1.00 96.12 186 VAL A CA 1
ATOM 1352 C C . VAL A 1 186 ? 1.212 -2.263 -23.077 1.00 96.12 186 VAL A C 1
ATOM 1354 O O . VAL A 1 186 ? 0.518 -3.052 -23.711 1.00 96.12 186 VAL A O 1
ATOM 1357 N N . ILE A 1 187 ? 2.477 -2.527 -22.742 1.00 96.88 187 ILE A N 1
ATOM 1358 C CA . ILE A 1 187 ? 3.098 -3.846 -22.915 1.00 96.88 187 ILE A CA 1
ATOM 1359 C C . ILE A 1 187 ? 3.492 -4.385 -21.543 1.00 96.88 187 ILE A C 1
ATOM 1361 O O . ILE A 1 187 ? 4.210 -3.709 -20.804 1.00 96.88 187 ILE A O 1
ATOM 1365 N N . ILE A 1 188 ? 3.037 -5.599 -21.233 1.00 97.62 188 ILE A N 1
ATOM 1366 C CA . ILE A 1 188 ? 3.318 -6.313 -19.984 1.00 97.62 188 ILE A CA 1
ATOM 1367 C C . ILE A 1 188 ? 4.127 -7.573 -20.290 1.00 97.62 188 ILE A C 1
ATOM 1369 O O . ILE A 1 188 ? 3.670 -8.448 -21.029 1.00 97.62 188 ILE A O 1
ATOM 1373 N N . GLY A 1 189 ? 5.328 -7.648 -19.719 1.00 97.50 189 GLY A N 1
ATOM 1374 C CA . GLY A 1 189 ? 6.284 -8.730 -19.909 1.00 97.50 189 GLY A CA 1
ATOM 1375 C C . GLY A 1 189 ? 5.913 -10.059 -19.234 1.00 97.50 189 GLY A C 1
ATOM 1376 O O . GLY A 1 189 ? 4.903 -10.176 -18.534 1.00 97.50 189 GLY A O 1
ATOM 1377 N N . PRO A 1 190 ? 6.727 -11.106 -19.458 1.00 95.06 190 PRO A N 1
ATOM 1378 C CA . PRO A 1 190 ? 6.485 -12.439 -18.919 1.00 95.06 190 PRO A CA 1
ATOM 1379 C C . PRO A 1 190 ? 6.578 -12.474 -17.392 1.00 95.06 190 PRO A C 1
ATOM 1381 O O . PRO A 1 190 ? 7.435 -11.832 -16.793 1.00 95.06 190 PRO A O 1
ATOM 1384 N N . GLY A 1 191 ? 5.729 -13.282 -16.756 1.00 92.06 191 GLY A N 1
ATOM 1385 C CA . GLY A 1 191 ? 5.783 -13.532 -15.313 1.00 92.06 191 GLY A CA 1
ATOM 1386 C C . GLY A 1 191 ? 5.425 -12.333 -14.430 1.00 92.06 191 GLY A C 1
ATOM 1387 O O . GLY A 1 191 ? 5.624 -12.406 -13.220 1.00 92.06 191 GLY A O 1
ATOM 1388 N N . CYS A 1 192 ? 4.912 -11.240 -15.002 1.00 95.38 192 CYS A N 1
ATOM 1389 C CA . CYS A 1 192 ? 4.406 -10.110 -14.229 1.00 95.38 192 CYS A CA 1
ATOM 1390 C C . CYS A 1 192 ? 3.215 -10.498 -13.356 1.00 95.38 192 CYS A C 1
ATOM 1392 O O . CYS A 1 192 ? 2.413 -11.352 -13.733 1.00 95.38 192 CYS A O 1
ATOM 1394 N N . ILE A 1 193 ? 3.051 -9.793 -12.237 1.00 93.81 193 ILE A N 1
ATOM 1395 C CA . ILE A 1 193 ? 1.866 -9.883 -11.382 1.00 93.81 193 ILE A CA 1
ATOM 1396 C C . ILE A 1 193 ? 1.248 -8.491 -11.257 1.00 93.81 193 ILE A C 1
ATOM 1398 O O . ILE A 1 193 ? 1.847 -7.582 -10.684 1.00 93.81 193 ILE A O 1
ATOM 1402 N N . ILE A 1 194 ? 0.032 -8.331 -11.773 1.00 95.50 194 ILE A N 1
ATOM 1403 C CA . ILE A 1 194 ? -0.758 -7.103 -11.684 1.00 95.50 194 ILE A CA 1
ATOM 1404 C C . ILE A 1 194 ? -1.887 -7.342 -10.685 1.00 95.50 194 ILE A C 1
ATOM 1406 O O . ILE A 1 194 ? -2.836 -8.076 -10.959 1.00 95.50 194 ILE A O 1
ATOM 1410 N N . GLY A 1 195 ? -1.735 -6.757 -9.501 1.00 93.56 195 GLY A N 1
ATOM 1411 C CA . GLY A 1 195 ? -2.595 -6.958 -8.344 1.00 93.56 195 GLY A CA 1
ATOM 1412 C C . GLY A 1 195 ? -4.020 -6.413 -8.506 1.00 93.56 195 GLY A C 1
ATOM 1413 O O . GLY A 1 195 ? -4.331 -5.693 -9.455 1.00 93.56 195 GLY A O 1
ATOM 1414 N N . PRO A 1 196 ? -4.908 -6.734 -7.552 1.00 92.00 196 PRO A N 1
ATOM 1415 C CA . PRO A 1 196 ? -6.312 -6.336 -7.610 1.00 92.00 196 PRO A CA 1
ATOM 1416 C C . PRO A 1 196 ? -6.481 -4.813 -7.540 1.00 92.00 196 PRO A C 1
ATOM 1418 O O . PRO A 1 196 ? -5.814 -4.141 -6.754 1.00 92.00 196 PRO A O 1
ATOM 1421 N N . GLY A 1 197 ? -7.391 -4.275 -8.354 1.00 93.75 197 GLY A N 1
ATOM 1422 C CA . GLY A 1 197 ? -7.702 -2.842 -8.411 1.00 93.75 197 GLY A CA 1
ATOM 1423 C C . GLY A 1 197 ? -6.589 -1.957 -8.982 1.00 93.75 197 GLY A C 1
ATOM 1424 O O . GLY A 1 197 ? -6.703 -0.733 -8.933 1.00 93.75 197 GLY A O 1
ATOM 1425 N N . VAL A 1 198 ? -5.512 -2.546 -9.518 1.00 97.44 198 VAL A N 1
ATOM 1426 C CA . VAL A 1 198 ? -4.480 -1.794 -10.241 1.00 97.44 198 VAL A CA 1
ATOM 1427 C C . VAL A 1 198 ? -5.075 -1.173 -11.496 1.00 97.44 198 VAL A C 1
ATOM 1429 O O . VAL A 1 198 ? -5.830 -1.824 -12.215 1.00 97.44 198 VAL A O 1
ATOM 1432 N N . LYS A 1 199 ? -4.694 0.072 -11.784 1.00 97.38 199 LYS A N 1
ATOM 1433 C CA . LYS A 1 199 ? -5.063 0.763 -13.022 1.00 97.38 199 LYS A CA 1
ATOM 1434 C C . LYS A 1 199 ? -3.808 1.173 -13.780 1.00 97.38 199 LYS A C 1
ATOM 1436 O O . LYS A 1 199 ? -2.941 1.837 -13.216 1.00 97.38 199 LYS A O 1
ATOM 1441 N N . ILE A 1 200 ? -3.717 0.788 -15.050 1.00 97.19 200 ILE A N 1
ATOM 1442 C CA . ILE A 1 200 ? -2.593 1.108 -15.935 1.00 97.19 200 ILE A CA 1
ATOM 1443 C C . ILE A 1 200 ? -3.129 1.837 -17.163 1.00 97.19 200 ILE A C 1
ATOM 1445 O O . ILE A 1 200 ? -3.853 1.259 -17.973 1.00 97.19 200 ILE A O 1
ATOM 1449 N N . LEU A 1 201 ? -2.775 3.112 -17.293 1.00 94.31 201 LEU A N 1
ATOM 1450 C CA . LEU A 1 201 ? -3.288 3.993 -18.333 1.00 94.31 201 LEU A CA 1
ATOM 1451 C C . LEU A 1 201 ? -2.175 4.333 -19.335 1.00 94.31 201 LEU A C 1
ATOM 1453 O O . LEU A 1 201 ? -1.208 5.022 -19.009 1.00 94.31 201 LEU A O 1
ATOM 1457 N N . GLY A 1 202 ? -2.321 3.830 -20.560 1.00 90.50 202 GLY A N 1
ATOM 1458 C CA . GLY A 1 202 ? -1.490 4.115 -21.732 1.00 90.50 202 GLY A CA 1
ATOM 1459 C C . GLY A 1 202 ? -2.246 4.917 -22.795 1.00 90.50 202 GLY A C 1
ATOM 1460 O O . GLY A 1 202 ? -2.200 4.575 -23.974 1.00 90.50 202 GLY A O 1
ATOM 1461 N N . ASP A 1 203 ? -2.980 5.950 -22.385 1.00 84.50 203 ASP A N 1
ATOM 1462 C CA . ASP A 1 203 ? -3.847 6.791 -23.226 1.00 84.50 203 ASP A CA 1
ATOM 1463 C C . ASP A 1 203 ? -3.158 8.050 -23.809 1.00 84.50 203 ASP A C 1
ATOM 1465 O O . ASP A 1 203 ? -3.717 8.733 -24.669 1.00 84.50 203 ASP A O 1
ATOM 1469 N N . GLY A 1 204 ? -1.923 8.358 -23.402 1.00 74.94 204 GLY A N 1
ATOM 1470 C CA . GLY A 1 204 ? -1.138 9.482 -23.938 1.00 74.94 204 GLY A CA 1
ATOM 1471 C C . GLY A 1 204 ? -0.321 9.179 -25.216 1.00 74.94 204 GLY A C 1
ATOM 1472 O O . GLY A 1 204 ? -0.403 8.113 -25.817 1.00 74.94 204 GLY A O 1
ATOM 1473 N N . ASN A 1 205 ? 0.627 10.066 -25.564 1.00 70.50 205 ASN A N 1
ATOM 1474 C CA . ASN A 1 205 ? 1.466 9.994 -26.786 1.00 70.50 205 ASN A CA 1
ATOM 1475 C C . ASN A 1 205 ? 2.692 9.048 -26.715 1.00 70.50 205 ASN A C 1
ATOM 1477 O O . ASN A 1 205 ? 3.804 9.425 -27.070 1.00 70.50 205 ASN A O 1
ATOM 1481 N N . GLY A 1 206 ? 2.532 7.825 -26.216 1.00 70.12 206 GLY A N 1
ATOM 1482 C CA . GLY A 1 206 ? 3.667 6.946 -25.939 1.00 70.12 206 GLY A CA 1
ATOM 1483 C C . GLY A 1 206 ? 3.352 5.744 -25.045 1.00 70.12 206 GLY A C 1
ATOM 1484 O O . GLY A 1 206 ? 2.249 5.603 -24.512 1.00 70.12 206 GLY A O 1
ATOM 1485 N N . PRO A 1 207 ? 4.328 4.861 -24.857 1.00 83.06 207 PRO A N 1
ATOM 1486 C CA . PRO A 1 207 ? 4.037 3.595 -24.226 1.00 83.06 207 PRO A CA 1
ATOM 1487 C C . PRO A 1 207 ? 4.176 3.559 -22.707 1.00 83.06 207 PRO A C 1
ATOM 1489 O O . PRO A 1 207 ? 5.071 4.186 -22.135 1.00 83.06 207 PRO A O 1
ATOM 1492 N N . VAL A 1 208 ? 3.366 2.707 -22.077 1.00 95.19 208 VAL A N 1
ATOM 1493 C CA . VAL A 1 208 ? 3.715 2.067 -20.805 1.00 95.19 208 VAL A CA 1
ATOM 1494 C C . VAL A 1 208 ? 4.420 0.744 -21.116 1.00 95.19 208 VAL A C 1
ATOM 1496 O O . VAL A 1 208 ? 3.901 -0.089 -21.868 1.00 95.19 208 VAL A O 1
ATOM 1499 N N . ARG A 1 209 ? 5.628 0.554 -20.580 1.00 97.06 209 ARG A N 1
ATOM 1500 C CA . ARG A 1 209 ? 6.441 -0.656 -20.765 1.00 97.06 209 ARG A CA 1
ATOM 1501 C C . ARG A 1 209 ? 6.756 -1.281 -19.414 1.00 97.06 209 ARG A C 1
ATOM 1503 O O . ARG A 1 209 ? 7.342 -0.636 -18.552 1.00 97.06 209 ARG A O 1
ATOM 1510 N N . ILE A 1 210 ? 6.350 -2.530 -19.237 1.00 98.44 210 ILE A N 1
ATOM 1511 C CA . ILE A 1 210 ? 6.567 -3.299 -18.016 1.00 98.44 210 ILE A CA 1
ATOM 1512 C C . ILE A 1 210 ? 7.381 -4.537 -18.392 1.00 98.44 210 ILE A C 1
ATOM 1514 O O . ILE A 1 210 ? 6.931 -5.346 -19.203 1.00 98.44 210 ILE A O 1
ATOM 1518 N N . GLY A 1 211 ? 8.589 -4.638 -17.839 1.00 98.38 211 GLY A N 1
ATOM 1519 C CA . GLY A 1 211 ? 9.544 -5.720 -18.065 1.00 98.38 211 GLY A CA 1
ATOM 1520 C C . GLY A 1 211 ? 9.111 -7.055 -17.460 1.00 98.38 211 GLY A C 1
ATOM 1521 O O . GLY A 1 211 ? 7.992 -7.207 -16.981 1.00 98.38 211 GLY A O 1
ATOM 1522 N N . ALA A 1 212 ? 9.995 -8.046 -17.482 1.00 98.00 212 ALA A N 1
ATOM 1523 C CA . ALA A 1 212 ? 9.729 -9.384 -16.964 1.00 98.00 212 ALA A CA 1
ATOM 1524 C C . ALA A 1 212 ? 9.665 -9.414 -15.428 1.00 98.00 212 ALA A C 1
ATOM 1526 O O . ALA A 1 212 ? 10.442 -8.758 -14.739 1.00 98.00 212 ALA A O 1
ATOM 1527 N N . GLY A 1 213 ? 8.756 -10.214 -14.867 1.00 95.88 213 GLY A N 1
ATOM 1528 C CA . GLY A 1 213 ? 8.687 -10.468 -13.423 1.00 95.88 213 GLY A CA 1
ATOM 1529 C C . GLY A 1 213 ? 8.329 -9.253 -12.559 1.00 95.88 213 GLY A C 1
ATOM 1530 O O . GLY A 1 213 ? 8.457 -9.324 -11.338 1.00 95.88 213 GLY A O 1
ATOM 1531 N N . VAL A 1 214 ? 7.889 -8.143 -13.161 1.00 98.31 214 VAL A N 1
ATOM 1532 C CA . VAL A 1 214 ? 7.475 -6.943 -12.422 1.00 98.31 214 VAL A CA 1
ATOM 1533 C C . VAL A 1 214 ? 6.195 -7.209 -11.636 1.00 98.31 214 VAL A C 1
ATOM 1535 O O . VAL A 1 214 ? 5.254 -7.824 -12.145 1.00 98.31 214 VAL A O 1
ATOM 1538 N N . GLN A 1 215 ? 6.135 -6.686 -10.414 1.00 97.50 215 GLN A N 1
ATOM 1539 C CA . GLN A 1 215 ? 4.921 -6.689 -9.606 1.00 97.50 215 GLN A CA 1
ATOM 1540 C C . GLN A 1 215 ? 4.367 -5.277 -9.449 1.00 97.50 215 GLN A C 1
ATOM 1542 O O . GLN A 1 215 ? 5.078 -4.372 -9.019 1.00 97.50 215 GLN A O 1
ATOM 1547 N N . VAL A 1 216 ? 3.079 -5.102 -9.733 1.00 98.31 216 VAL A N 1
ATOM 1548 C CA . VAL A 1 216 ? 2.337 -3.867 -9.454 1.00 98.31 216 VAL A CA 1
ATOM 1549 C C . VAL A 1 216 ? 1.196 -4.235 -8.524 1.00 98.31 216 VAL A C 1
ATOM 1551 O O . VAL A 1 216 ? 0.319 -5.001 -8.910 1.00 98.31 216 VAL A O 1
ATOM 1554 N N . LEU A 1 217 ? 1.231 -3.775 -7.275 1.00 96.94 217 LEU A N 1
ATOM 1555 C CA . LEU A 1 217 ? 0.335 -4.284 -6.236 1.00 96.94 217 LEU A CA 1
ATOM 1556 C C . LEU A 1 217 ? -0.919 -3.436 -6.023 1.00 96.94 217 LEU A C 1
ATOM 1558 O O . LEU A 1 217 ? -1.116 -2.394 -6.633 1.00 96.94 217 LEU A O 1
ATOM 1562 N N . ALA A 1 218 ? -1.787 -3.951 -5.153 1.00 96.12 218 ALA A N 1
ATOM 1563 C CA . ALA A 1 218 ? -3.174 -3.546 -4.988 1.00 96.12 218 ALA A CA 1
ATOM 1564 C C . ALA A 1 218 ? -3.421 -2.031 -5.000 1.00 96.12 218 ALA A C 1
ATOM 1566 O O . ALA A 1 218 ? -2.757 -1.283 -4.282 1.00 96.12 218 ALA A O 1
ATOM 1567 N N . ASN A 1 219 ? -4.431 -1.610 -5.763 1.00 97.25 219 ASN A N 1
ATOM 1568 C CA . ASN A 1 219 ? -4.887 -0.219 -5.870 1.00 97.25 219 ASN A CA 1
ATOM 1569 C C . ASN A 1 219 ? -3.795 0.793 -6.277 1.00 97.25 219 ASN A C 1
ATOM 1571 O O . ASN A 1 219 ? -3.933 1.988 -6.017 1.00 97.25 219 ASN A O 1
ATOM 1575 N N . THR A 1 220 ? -2.714 0.336 -6.914 1.00 98.50 220 THR A N 1
ATOM 1576 C CA . THR A 1 220 ? -1.701 1.211 -7.514 1.00 98.50 220 THR A CA 1
ATOM 1577 C C . THR A 1 220 ? -2.165 1.733 -8.866 1.00 98.50 220 THR A C 1
ATOM 1579 O O . THR A 1 220 ? -2.776 1.010 -9.656 1.00 98.50 220 THR A O 1
ATOM 1582 N N . VAL A 1 221 ? -1.841 2.994 -9.144 1.00 98.12 221 VAL A N 1
ATOM 1583 C CA . VAL A 1 221 ? -2.132 3.643 -10.423 1.00 98.12 221 VAL A CA 1
ATOM 1584 C C . VAL A 1 221 ? -0.830 3.938 -11.155 1.00 98.12 221 VAL A C 1
ATOM 1586 O O . VAL A 1 221 ? 0.055 4.612 -10.623 1.00 98.12 221 VAL A O 1
ATOM 1589 N N . LEU A 1 222 ? -0.736 3.441 -12.387 1.00 97.44 222 LEU A N 1
ATOM 1590 C CA . LEU A 1 222 ? 0.295 3.800 -13.351 1.00 97.44 222 LEU A CA 1
ATOM 1591 C C . LEU A 1 222 ? -0.341 4.695 -14.412 1.00 97.44 222 LEU A C 1
ATOM 1593 O O . LEU A 1 222 ? -1.269 4.284 -15.109 1.00 97.44 222 LEU A O 1
ATOM 1597 N N . HIS A 1 223 ? 0.159 5.913 -14.530 1.00 92.25 223 HIS A N 1
ATOM 1598 C CA . HIS A 1 223 ? -0.313 6.890 -15.502 1.00 92.25 223 HIS A CA 1
ATOM 1599 C C . HIS A 1 223 ? 0.870 7.754 -15.952 1.00 92.25 223 HIS A C 1
ATOM 1601 O O . HIS A 1 223 ? 1.984 7.612 -15.453 1.00 92.25 223 HIS A O 1
ATOM 1607 N N . ARG A 1 224 ? 0.689 8.619 -16.942 1.00 82.94 224 ARG A N 1
ATOM 1608 C CA . ARG A 1 224 ? 1.740 9.530 -17.399 1.00 82.94 224 ARG A CA 1
ATOM 1609 C C . ARG A 1 224 ? 1.130 10.703 -18.142 1.00 82.94 224 ARG A C 1
ATOM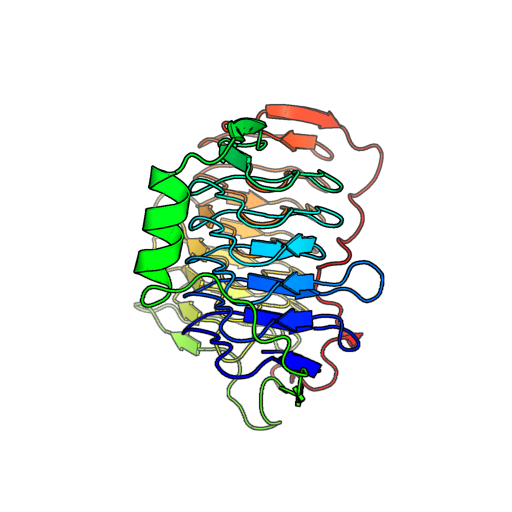 1611 O O . ARG A 1 224 ? 0.069 10.570 -18.743 1.00 82.94 224 ARG A O 1
ATOM 1618 N N . LEU A 1 225 ? 1.845 11.820 -18.167 1.00 75.19 225 LEU A N 1
ATOM 1619 C CA . LEU A 1 225 ? 1.539 12.909 -19.090 1.00 75.19 225 LEU A CA 1
ATOM 1620 C C . LEU A 1 225 ? 2.132 12.638 -20.483 1.00 75.19 225 LEU A C 1
ATOM 1622 O O . LEU A 1 225 ? 2.951 11.736 -20.684 1.00 75.19 225 LEU A O 1
ATOM 1626 N N . SER A 1 226 ? 1.659 13.382 -21.485 1.00 66.75 226 SER A N 1
ATOM 1627 C CA . SER A 1 226 ? 1.908 13.103 -22.905 1.00 66.75 226 SER A CA 1
ATOM 1628 C C . SER A 1 226 ? 3.383 13.119 -23.324 1.00 66.75 226 SER A C 1
ATOM 1630 O O . SER A 1 226 ? 3.723 12.465 -24.305 1.00 66.75 226 SER A O 1
ATOM 1632 N N . ASP A 1 227 ? 4.238 13.838 -22.604 1.00 76.12 227 ASP A N 1
ATOM 1633 C CA . ASP A 1 227 ? 5.657 14.089 -22.884 1.00 76.12 227 ASP A CA 1
ATOM 1634 C C . ASP A 1 227 ? 6.627 13.130 -22.172 1.00 76.12 227 ASP A C 1
ATOM 1636 O O . ASP A 1 227 ? 7.829 13.144 -22.447 1.00 76.12 227 ASP A O 1
ATOM 1640 N N . HIS A 1 228 ? 6.124 12.252 -21.302 1.00 79.69 228 HIS A N 1
ATOM 1641 C CA . HIS A 1 228 ? 6.942 11.312 -20.539 1.00 79.69 228 HIS A CA 1
ATOM 1642 C C . HIS A 1 228 ? 6.618 9.857 -20.882 1.00 79.69 228 HIS A C 1
ATOM 1644 O O . HIS A 1 228 ? 5.502 9.534 -21.271 1.00 79.69 228 HIS A O 1
ATOM 1650 N N . THR A 1 229 ? 7.588 8.953 -20.740 1.00 86.19 229 THR A N 1
ATOM 1651 C CA . THR A 1 229 ? 7.364 7.500 -20.865 1.00 86.19 229 THR A CA 1
ATOM 1652 C C . THR A 1 229 ? 7.249 6.881 -19.478 1.00 86.19 229 THR A C 1
ATOM 1654 O O . THR A 1 229 ? 7.808 7.417 -18.525 1.00 86.19 229 THR A O 1
ATOM 1657 N N . LEU A 1 230 ? 6.535 5.760 -19.351 1.00 95.44 230 LEU A N 1
ATOM 1658 C CA . LEU A 1 230 ? 6.534 4.971 -18.118 1.00 95.44 230 LEU A CA 1
ATOM 1659 C C . LEU A 1 230 ? 7.178 3.622 -18.410 1.00 95.44 230 LEU A C 1
ATOM 1661 O O . LEU A 1 230 ? 6.659 2.849 -19.213 1.00 95.44 230 LEU A O 1
ATOM 1665 N N . THR A 1 231 ? 8.315 3.358 -17.773 1.00 97.50 231 THR A N 1
ATOM 1666 C CA . THR A 1 231 ? 9.050 2.098 -17.904 1.00 97.50 231 THR A CA 1
ATOM 1667 C C . THR A 1 231 ? 9.327 1.520 -16.528 1.00 97.50 231 THR A C 1
ATOM 1669 O O . THR A 1 231 ? 9.955 2.176 -15.700 1.00 97.50 231 THR A O 1
ATOM 1672 N N . LEU A 1 232 ? 8.879 0.290 -16.302 1.00 98.62 232 LEU A N 1
ATOM 1673 C CA . LEU A 1 232 ? 9.277 -0.529 -15.163 1.00 98.62 232 LEU A CA 1
ATOM 1674 C C . LEU A 1 232 ? 10.166 -1.649 -15.701 1.00 98.62 232 LEU A C 1
ATOM 1676 O O . LEU A 1 232 ? 9.695 -2.463 -16.492 1.00 98.62 232 LEU A O 1
ATOM 1680 N N . GLU A 1 233 ? 11.438 -1.667 -15.326 1.00 98.75 233 GLU A N 1
ATOM 1681 C CA . GLU A 1 233 ? 12.373 -2.712 -15.743 1.00 98.75 233 GLU A CA 1
ATOM 1682 C C . GLU A 1 233 ? 12.207 -4.003 -14.926 1.00 98.75 233 GLU A C 1
ATOM 1684 O O . GLU A 1 233 ? 11.518 -4.044 -13.905 1.00 98.75 233 GLU A O 1
ATOM 1689 N N . ASP A 1 234 ? 12.860 -5.066 -15.394 1.00 98.69 234 ASP A N 1
ATOM 1690 C CA . ASP A 1 234 ? 12.702 -6.431 -14.899 1.00 98.69 234 ASP A CA 1
ATOM 1691 C C . ASP A 1 234 ? 12.842 -6.557 -13.374 1.00 98.69 234 ASP A C 1
ATOM 1693 O O . ASP A 1 234 ? 13.748 -6.004 -12.745 1.00 98.69 234 ASP A O 1
ATOM 1697 N N . GLY A 1 235 ? 11.936 -7.322 -12.768 1.00 97.56 235 GLY A N 1
ATOM 1698 C CA . GLY A 1 235 ? 11.948 -7.622 -11.336 1.00 97.56 235 GLY A CA 1
ATOM 1699 C C . GLY A 1 235 ? 11.630 -6.439 -10.416 1.00 97.56 235 GLY A C 1
ATOM 1700 O O . GLY A 1 235 ? 11.719 -6.595 -9.199 1.00 97.56 235 GLY A O 1
ATOM 1701 N N . ALA A 1 236 ? 11.267 -5.263 -10.944 1.00 98.50 236 ALA A N 1
ATOM 1702 C CA . ALA A 1 236 ? 10.813 -4.152 -10.112 1.00 98.50 236 ALA A CA 1
ATOM 1703 C C . ALA A 1 236 ? 9.530 -4.514 -9.336 1.00 98.50 236 ALA A C 1
ATOM 1705 O O . ALA A 1 236 ? 8.653 -5.229 -9.829 1.00 98.50 236 ALA A O 1
ATOM 1706 N N . ILE A 1 237 ? 9.398 -3.990 -8.117 1.00 98.56 237 ILE A N 1
ATOM 1707 C CA . ILE A 1 237 ? 8.233 -4.208 -7.251 1.00 98.56 237 ILE A CA 1
ATOM 1708 C C . ILE A 1 237 ? 7.648 -2.855 -6.870 1.00 98.56 237 ILE A C 1
ATOM 1710 O O . ILE A 1 237 ? 8.291 -2.061 -6.185 1.00 98.56 237 ILE A O 1
ATOM 1714 N N . ILE A 1 238 ? 6.404 -2.615 -7.277 1.00 98.75 238 ILE A N 1
ATOM 1715 C CA . ILE A 1 238 ? 5.634 -1.422 -6.935 1.00 98.75 238 ILE A CA 1
ATOM 1716 C C . ILE A 1 238 ? 4.584 -1.798 -5.892 1.00 98.75 238 ILE A C 1
ATOM 1718 O O . ILE A 1 238 ? 3.638 -2.539 -6.174 1.00 98.75 238 ILE A O 1
ATOM 1722 N N . GLY A 1 239 ? 4.767 -1.293 -4.674 1.00 98.19 239 GLY A N 1
ATOM 1723 C CA . GLY A 1 239 ? 3.914 -1.559 -3.525 1.00 98.19 239 GLY A CA 1
ATOM 1724 C C . GLY A 1 239 ? 2.474 -1.074 -3.707 1.00 98.19 239 GLY A C 1
ATOM 1725 O O . GLY A 1 239 ? 2.173 -0.337 -4.646 1.00 98.19 239 GLY A O 1
ATOM 1726 N N . PRO A 1 240 ? 1.555 -1.495 -2.826 1.00 98.25 240 PRO A N 1
ATOM 1727 C CA . PRO A 1 240 ? 0.147 -1.140 -2.923 1.00 98.25 240 PRO A CA 1
ATOM 1728 C C . PRO A 1 240 ? -0.094 0.354 -2.684 1.00 98.25 240 PRO A C 1
ATOM 1730 O O . PRO A 1 240 ? 0.620 1.000 -1.913 1.00 98.25 240 PRO A O 1
ATOM 1733 N N . GLY A 1 241 ? -1.138 0.885 -3.318 1.00 97.88 241 GLY A N 1
ATOM 1734 C CA . GLY A 1 241 ? -1.564 2.278 -3.181 1.00 97.88 241 GLY A CA 1
ATOM 1735 C C . GLY A 1 241 ? -0.560 3.303 -3.714 1.00 97.88 241 GLY A C 1
ATOM 1736 O O . GLY A 1 241 ? -0.662 4.479 -3.367 1.00 97.88 241 GLY A O 1
ATOM 1737 N N . CYS A 1 242 ? 0.421 2.885 -4.517 1.00 98.56 242 CYS A N 1
ATOM 1738 C CA . CYS A 1 242 ? 1.371 3.811 -5.122 1.00 98.56 242 CYS A CA 1
ATOM 1739 C C . CYS A 1 242 ? 0.718 4.607 -6.256 1.00 98.56 242 CYS A C 1
ATOM 1741 O O . CYS A 1 242 ? -0.236 4.170 -6.901 1.00 98.56 242 CYS A O 1
ATOM 1743 N N . THR A 1 243 ? 1.280 5.779 -6.532 1.00 98.19 243 THR A N 1
ATOM 1744 C CA . THR A 1 243 ? 0.975 6.558 -7.737 1.00 98.19 243 THR A CA 1
ATOM 1745 C C . THR A 1 243 ? 2.267 6.760 -8.509 1.00 98.19 243 THR A C 1
ATOM 1747 O O . THR A 1 243 ? 3.191 7.399 -8.008 1.00 98.19 243 THR A O 1
ATOM 1750 N N . VAL A 1 244 ? 2.352 6.204 -9.716 1.00 97.75 244 VAL A N 1
ATOM 1751 C CA . VAL A 1 244 ? 3.548 6.299 -10.560 1.00 97.75 244 VAL A CA 1
ATOM 1752 C C . VAL A 1 244 ? 3.194 7.040 -11.837 1.00 97.75 244 VAL A C 1
ATOM 1754 O O . VAL A 1 244 ? 2.372 6.576 -12.626 1.00 97.75 244 VAL A O 1
ATOM 1757 N N . HIS A 1 245 ? 3.834 8.189 -12.020 1.00 94.38 245 HIS A N 1
ATOM 1758 C CA . HIS A 1 245 ? 3.666 9.075 -13.158 1.00 94.38 245 HIS A CA 1
ATOM 1759 C C . HIS A 1 245 ? 4.923 9.089 -14.025 1.00 94.38 245 HIS A C 1
ATOM 1761 O O . HIS A 1 245 ? 5.998 9.385 -13.509 1.00 94.38 245 HIS A O 1
ATOM 1767 N N . GLY A 1 246 ? 4.805 8.760 -15.318 1.00 92.38 246 GLY A N 1
ATOM 1768 C CA . GLY A 1 246 ? 5.828 9.042 -16.344 1.00 92.38 246 GLY A CA 1
ATOM 1769 C C . GLY A 1 246 ? 7.284 8.782 -15.925 1.00 92.38 246 GLY A C 1
ATOM 1770 O O . GLY A 1 246 ? 8.150 9.625 -16.159 1.00 92.38 246 GLY A O 1
ATOM 1771 N N . SER A 1 247 ? 7.534 7.666 -15.234 1.00 95.19 247 SER A N 1
ATOM 1772 C CA . SER A 1 247 ? 8.799 7.376 -14.550 1.00 95.19 247 SER A CA 1
ATOM 1773 C C . SER A 1 247 ? 9.554 6.222 -15.204 1.00 95.19 247 SER A C 1
ATOM 1775 O O . SER A 1 247 ? 8.949 5.302 -15.755 1.00 95.19 247 SER A O 1
ATOM 1777 N N . HIS A 1 248 ? 10.878 6.232 -15.071 1.00 97.75 248 HIS A N 1
ATOM 1778 C CA . HIS A 1 248 ? 11.737 5.085 -15.341 1.00 97.75 248 HIS A CA 1
ATOM 1779 C C . HIS A 1 248 ? 12.190 4.466 -14.015 1.00 97.75 248 HIS A C 1
ATOM 1781 O O . HIS A 1 248 ? 12.890 5.110 -13.231 1.00 97.75 248 HIS A O 1
ATOM 1787 N N . VAL A 1 249 ? 11.774 3.227 -13.765 1.00 98.62 249 VAL A N 1
ATOM 1788 C CA . VAL A 1 249 ? 12.126 2.450 -12.575 1.00 98.62 249 VAL A CA 1
ATOM 1789 C C . VAL A 1 249 ? 13.046 1.313 -13.000 1.00 98.62 249 VAL A C 1
ATOM 1791 O O . VAL A 1 249 ? 12.597 0.396 -13.686 1.00 98.62 249 VAL A O 1
ATOM 1794 N N . GLY A 1 250 ? 14.317 1.392 -12.605 1.00 98.62 250 GLY A N 1
ATOM 1795 C CA . GLY A 1 250 ? 15.336 0.407 -12.958 1.00 98.62 250 GLY A CA 1
ATOM 1796 C C . GLY A 1 250 ? 15.088 -0.983 -12.370 1.00 98.62 250 GLY A C 1
ATOM 1797 O O . GLY A 1 250 ? 14.297 -1.160 -11.439 1.00 98.62 250 GLY A O 1
ATOM 1798 N N . ALA A 1 251 ? 15.780 -1.982 -12.919 1.00 98.75 251 ALA A N 1
ATOM 1799 C CA . ALA A 1 251 ? 15.542 -3.385 -12.590 1.00 98.75 251 ALA A CA 1
ATOM 1800 C C . ALA A 1 251 ? 15.708 -3.680 -11.089 1.00 98.75 251 ALA A C 1
ATOM 1802 O O . ALA A 1 251 ? 16.578 -3.117 -10.424 1.00 98.75 251 ALA A O 1
ATOM 1803 N N . ASN A 1 252 ? 14.916 -4.608 -10.548 1.00 98.38 252 ASN A N 1
ATOM 1804 C CA . ASN A 1 252 ? 14.959 -5.034 -9.139 1.00 98.38 252 ASN A CA 1
ATOM 1805 C C . ASN A 1 252 ? 14.820 -3.889 -8.111 1.00 98.38 252 ASN A C 1
ATOM 1807 O O . ASN A 1 252 ? 15.230 -4.034 -6.958 1.00 98.38 252 ASN A O 1
ATOM 1811 N N . THR A 1 253 ? 14.275 -2.742 -8.517 1.00 98.75 253 THR A N 1
ATOM 1812 C CA . THR A 1 253 ? 13.975 -1.626 -7.617 1.00 98.75 253 THR A CA 1
ATOM 1813 C C . THR A 1 253 ? 12.685 -1.891 -6.855 1.00 98.75 253 THR A C 1
ATOM 1815 O O . THR A 1 253 ? 11.700 -2.373 -7.418 1.00 98.75 253 THR A O 1
ATOM 1818 N N . VAL A 1 254 ? 12.680 -1.551 -5.567 1.00 98.75 254 VAL A N 1
ATOM 1819 C CA . VAL A 1 254 ? 11.512 -1.683 -4.691 1.00 98.75 254 VAL A CA 1
ATOM 1820 C C . VAL A 1 254 ? 10.959 -0.300 -4.370 1.00 98.75 254 VAL A C 1
ATOM 1822 O O . VAL A 1 254 ? 11.664 0.562 -3.848 1.00 98.75 254 VAL A O 1
ATOM 1825 N N . VAL A 1 255 ? 9.676 -0.104 -4.656 1.00 98.75 255 VAL A N 1
ATOM 1826 C CA . VAL A 1 255 ? 8.907 1.083 -4.281 1.00 98.75 255 VAL A CA 1
ATOM 1827 C C . VAL A 1 255 ? 7.895 0.663 -3.220 1.00 98.75 255 VAL A C 1
ATOM 1829 O O . VAL A 1 255 ? 6.969 -0.094 -3.502 1.00 98.75 255 VAL A O 1
ATOM 1832 N N . GLU A 1 256 ? 8.094 1.106 -1.984 1.00 98.44 256 GLU A N 1
ATOM 1833 C CA . GLU A 1 256 ? 7.263 0.732 -0.836 1.00 98.44 256 GLU A CA 1
ATOM 1834 C C . GLU A 1 256 ? 5.855 1.367 -0.884 1.00 98.44 256 GLU A C 1
ATOM 1836 O O . GLU A 1 256 ? 5.618 2.326 -1.625 1.00 98.44 256 GLU A O 1
ATOM 1841 N N . PRO A 1 257 ? 4.896 0.852 -0.085 1.00 98.50 257 PRO A N 1
ATOM 1842 C CA . PRO A 1 257 ? 3.491 1.230 -0.160 1.00 98.50 257 PRO A CA 1
ATOM 1843 C C . PRO A 1 257 ? 3.227 2.736 -0.089 1.00 98.50 257 PRO A C 1
ATOM 1845 O O . PRO A 1 257 ? 3.823 3.460 0.713 1.00 98.50 257 PRO A O 1
ATOM 1848 N N . GLY A 1 258 ? 2.266 3.197 -0.889 1.00 98.00 258 GLY A N 1
ATOM 1849 C CA . GLY A 1 258 ? 1.790 4.580 -0.883 1.00 98.00 258 GLY A CA 1
ATOM 1850 C C . GLY A 1 258 ? 2.806 5.627 -1.346 1.00 98.00 258 GLY A C 1
ATOM 1851 O O . GLY A 1 258 ? 2.570 6.818 -1.133 1.00 98.00 258 GLY A O 1
ATOM 1852 N N . ALA A 1 259 ? 3.935 5.219 -1.930 1.00 98.56 259 ALA A N 1
ATOM 1853 C CA . ALA A 1 259 ? 4.891 6.146 -2.519 1.00 98.56 259 ALA A CA 1
ATOM 1854 C C . ALA A 1 259 ? 4.342 6.785 -3.809 1.00 98.56 259 ALA A C 1
ATOM 1856 O O . ALA A 1 259 ? 3.522 6.210 -4.533 1.00 98.56 259 ALA A O 1
ATOM 1857 N N . ILE A 1 260 ? 4.810 7.999 -4.089 1.00 98.56 260 ILE A N 1
ATOM 1858 C CA . ILE A 1 260 ? 4.421 8.813 -5.237 1.00 98.56 260 ILE A CA 1
ATOM 1859 C C . ILE A 1 260 ? 5.676 9.111 -6.053 1.00 98.56 260 ILE A C 1
ATOM 1861 O O . ILE A 1 260 ? 6.610 9.729 -5.540 1.00 98.56 260 ILE A O 1
ATOM 1865 N N . LEU A 1 261 ? 5.690 8.696 -7.318 1.00 98.25 261 LEU A N 1
ATOM 1866 C CA . LEU A 1 261 ? 6.736 9.043 -8.280 1.00 98.25 261 LEU A CA 1
ATOM 1867 C C . LEU A 1 261 ? 6.154 10.021 -9.296 1.00 98.25 261 LEU A C 1
ATOM 1869 O O . LEU A 1 261 ? 5.244 9.654 -10.037 1.00 98.25 261 LEU A O 1
ATOM 1873 N N . CYS A 1 262 ? 6.639 11.260 -9.311 1.00 96.00 262 CYS A N 1
ATOM 1874 C CA . CYS A 1 262 ? 6.204 12.261 -10.283 1.00 96.00 262 CYS A CA 1
ATOM 1875 C C . CYS A 1 262 ? 6.874 12.059 -11.651 1.00 96.00 262 CYS A C 1
ATOM 1877 O O . CYS A 1 262 ? 7.918 11.411 -11.761 1.00 96.00 262 CYS A O 1
ATOM 1879 N N . ASP A 1 263 ? 6.299 12.682 -12.679 1.00 93.62 263 ASP A N 1
ATOM 1880 C CA . ASP A 1 263 ? 6.771 12.590 -14.059 1.00 93.62 263 ASP A CA 1
ATOM 1881 C C . ASP A 1 263 ? 8.284 12.862 -14.213 1.00 93.62 263 ASP A C 1
ATOM 1883 O O . ASP A 1 263 ? 8.893 13.681 -13.519 1.00 93.62 263 ASP A O 1
ATOM 1887 N N . GLY A 1 264 ? 8.931 12.131 -15.117 1.00 92.88 264 GLY A N 1
ATOM 1888 C CA . GLY A 1 264 ? 10.362 12.252 -15.385 1.00 92.88 264 GLY A CA 1
ATOM 1889 C C . GLY A 1 264 ? 11.281 11.704 -14.287 1.00 92.88 264 GLY A C 1
ATOM 1890 O O . GLY A 1 264 ? 12.497 11.852 -14.414 1.00 92.88 264 GLY A O 1
ATOM 1891 N N . THR A 1 265 ? 10.745 11.071 -13.236 1.00 96.00 265 THR A N 1
ATOM 1892 C CA . THR A 1 265 ? 11.563 10.387 -12.223 1.00 96.00 265 THR A CA 1
ATOM 1893 C C . THR A 1 265 ? 12.379 9.260 -12.859 1.00 96.00 265 THR A C 1
ATOM 1895 O O . THR A 1 265 ? 11.855 8.468 -13.645 1.00 96.00 265 THR A O 1
ATOM 1898 N N . ARG A 1 266 ? 13.663 9.164 -12.502 1.00 98.00 266 ARG A N 1
ATOM 1899 C CA . ARG A 1 266 ? 14.583 8.098 -12.921 1.00 98.00 266 ARG A CA 1
ATOM 1900 C C . ARG A 1 266 ? 15.201 7.443 -11.693 1.00 98.00 266 ARG A C 1
ATOM 1902 O O . ARG A 1 266 ? 15.983 8.074 -10.985 1.00 98.00 266 ARG A O 1
ATOM 1909 N N . LEU A 1 267 ? 14.849 6.190 -11.444 1.00 98.56 267 LEU A N 1
ATOM 1910 C CA . LEU A 1 267 ? 15.442 5.366 -10.394 1.00 98.56 267 LEU A CA 1
ATOM 1911 C C . LEU A 1 267 ? 16.395 4.364 -11.040 1.00 98.56 267 LEU A C 1
ATOM 1913 O O . LEU A 1 267 ? 15.990 3.666 -11.970 1.00 98.56 267 LEU A O 1
ATOM 1917 N N . GLY A 1 268 ? 17.632 4.292 -10.553 1.00 98.44 268 GLY A N 1
ATOM 1918 C CA . GLY A 1 268 ? 18.593 3.278 -10.974 1.00 98.44 268 GLY A CA 1
ATOM 1919 C C . GLY A 1 268 ? 18.167 1.857 -10.592 1.00 98.44 268 GLY A C 1
ATOM 1920 O O . GLY A 1 268 ? 17.154 1.634 -9.927 1.00 98.44 268 GLY A O 1
ATOM 1921 N N . ARG A 1 269 ? 18.953 0.872 -11.029 1.00 98.69 269 ARG A N 1
ATOM 1922 C CA . ARG A 1 269 ? 18.770 -0.547 -10.696 1.00 98.69 269 ARG A CA 1
ATOM 1923 C C . ARG A 1 269 ? 18.965 -0.774 -9.199 1.00 98.69 269 ARG A C 1
ATOM 1925 O O . ARG A 1 269 ? 19.923 -0.278 -8.608 1.00 98.69 269 ARG A O 1
ATOM 1932 N N . GLY A 1 270 ? 18.113 -1.606 -8.607 1.00 98.44 270 GLY A N 1
ATOM 1933 C CA . GLY A 1 270 ? 18.242 -2.026 -7.215 1.00 98.44 270 GLY A CA 1
ATOM 1934 C C . GLY A 1 270 ? 18.110 -0.875 -6.223 1.00 98.44 270 GLY A C 1
ATOM 1935 O O . GLY A 1 270 ? 18.694 -0.939 -5.146 1.00 98.44 270 GLY A O 1
ATOM 1936 N N . SER A 1 271 ? 17.404 0.193 -6.587 1.00 98.75 271 SER A N 1
ATOM 1937 C CA . SER A 1 271 ? 17.077 1.278 -5.667 1.00 98.75 271 SER A CA 1
ATOM 1938 C C . SER A 1 271 ? 15.944 0.870 -4.722 1.00 98.75 271 SER A C 1
ATOM 1940 O O . SER A 1 271 ? 15.191 -0.074 -4.968 1.00 98.75 271 SER A O 1
ATOM 1942 N N . PHE A 1 272 ? 15.793 1.620 -3.638 1.00 98.69 272 PHE A N 1
ATOM 1943 C CA . PHE A 1 272 ? 14.701 1.481 -2.687 1.00 98.69 272 PHE A CA 1
ATOM 1944 C C . PHE A 1 272 ? 14.056 2.841 -2.438 1.00 98.69 272 PHE A C 1
ATOM 1946 O O . PHE A 1 272 ? 14.749 3.806 -2.113 1.00 98.69 272 PHE A O 1
ATOM 1953 N N . VAL A 1 273 ? 12.733 2.911 -2.567 1.00 98.69 273 VAL A N 1
ATOM 1954 C CA . VAL A 1 273 ? 11.929 4.088 -2.222 1.00 98.69 273 VAL A CA 1
ATOM 1955 C C . VAL A 1 273 ? 11.057 3.737 -1.026 1.00 98.69 273 VAL A C 1
ATOM 1957 O O . VAL A 1 273 ? 10.221 2.844 -1.130 1.00 98.69 273 VAL A O 1
ATOM 1960 N N . GLY A 1 274 ? 11.239 4.434 0.096 1.00 98.25 274 GLY A N 1
ATOM 1961 C CA . GLY A 1 274 ? 10.531 4.158 1.346 1.00 98.25 274 GLY A CA 1
ATOM 1962 C C . GLY A 1 274 ? 9.037 4.494 1.304 1.00 98.25 274 GLY A C 1
ATOM 1963 O O . GLY A 1 274 ? 8.583 5.323 0.508 1.00 98.25 274 GLY A O 1
ATOM 1964 N N . ALA A 1 275 ? 8.269 3.868 2.200 1.00 98.12 275 ALA A N 1
ATOM 1965 C CA . ALA A 1 275 ? 6.811 3.962 2.220 1.00 98.12 275 ALA A CA 1
ATOM 1966 C C . ALA A 1 275 ? 6.327 5.411 2.336 1.00 98.12 275 ALA A C 1
ATOM 1968 O O . ALA A 1 275 ? 6.848 6.202 3.122 1.00 98.12 275 ALA A O 1
ATOM 1969 N N . GLY A 1 276 ? 5.306 5.762 1.557 1.00 97.94 276 GLY A N 1
ATOM 1970 C CA . GLY A 1 276 ? 4.697 7.087 1.589 1.00 97.94 276 GLY A CA 1
ATOM 1971 C C . GLY A 1 276 ? 5.584 8.238 1.103 1.00 97.94 276 GLY A C 1
ATOM 1972 O O . GLY A 1 276 ? 5.179 9.389 1.305 1.00 97.94 276 GLY A O 1
ATOM 1973 N N . SER A 1 277 ? 6.750 7.954 0.507 1.00 98.50 277 SER A N 1
ATOM 1974 C CA . SER A 1 277 ? 7.676 8.965 -0.017 1.00 98.50 277 SER A CA 1
ATOM 1975 C C . SER A 1 277 ? 7.127 9.667 -1.260 1.00 98.50 277 SER A C 1
ATOM 1977 O O . SER A 1 277 ? 6.377 9.071 -2.028 1.00 98.50 277 SER A O 1
ATOM 1979 N N . LEU A 1 278 ? 7.533 10.918 -1.488 1.00 98.44 278 LEU A N 1
ATOM 1980 C CA . LEU A 1 278 ? 7.204 11.680 -2.699 1.00 98.44 278 LEU A CA 1
ATOM 1981 C C . LEU A 1 278 ? 8.471 12.036 -3.471 1.00 98.44 278 LEU A C 1
ATOM 1983 O O . LEU A 1 278 ? 9.217 12.929 -3.074 1.00 98.44 278 LEU A O 1
ATOM 1987 N N . VAL A 1 279 ? 8.704 11.363 -4.593 1.00 98.44 279 VAL A N 1
ATOM 1988 C CA . VAL A 1 279 ? 9.819 11.658 -5.492 1.00 98.44 279 VAL A CA 1
ATOM 1989 C C . VAL A 1 279 ? 9.394 12.747 -6.470 1.00 98.44 279 VAL A C 1
ATOM 1991 O O . VAL A 1 279 ? 8.468 12.569 -7.259 1.00 98.44 279 VAL A O 1
ATOM 1994 N N . LYS A 1 280 ? 10.060 13.903 -6.383 1.00 97.19 280 LYS A N 1
ATOM 1995 C CA . LYS A 1 280 ? 9.724 15.097 -7.169 1.00 97.19 280 LYS A CA 1
ATOM 1996 C C . LYS A 1 280 ? 9.965 14.885 -8.661 1.00 97.19 280 LYS A C 1
ATOM 1998 O O . LYS A 1 280 ? 10.858 14.130 -9.048 1.00 97.19 280 LYS A O 1
ATOM 2003 N N . GLN A 1 281 ? 9.232 15.648 -9.470 1.00 95.44 281 GLN A N 1
ATOM 2004 C CA . GLN A 1 281 ? 9.338 15.635 -10.926 1.00 95.44 281 GLN A CA 1
ATOM 2005 C C . GLN A 1 281 ? 10.796 15.808 -11.374 1.00 95.44 281 GLN A C 1
ATOM 2007 O O . GLN A 1 281 ? 11.522 16.647 -10.836 1.00 95.44 281 GLN A O 1
ATOM 2012 N N . GLY A 1 282 ? 11.221 14.991 -12.337 1.00 94.50 282 GLY A N 1
ATOM 2013 C CA . GLY A 1 282 ? 12.564 15.046 -12.918 1.00 94.50 282 GLY A CA 1
ATOM 2014 C C . GLY A 1 282 ? 13.710 14.594 -12.004 1.00 94.50 282 GLY A C 1
ATOM 2015 O O . GLY A 1 282 ? 14.868 14.725 -12.399 1.00 94.50 282 GLY A O 1
ATOM 2016 N N . SER A 1 283 ? 13.435 14.074 -10.801 1.00 97.31 283 SER A N 1
ATOM 2017 C CA . SER A 1 283 ? 14.498 13.567 -9.923 1.00 97.31 283 SER A CA 1
ATOM 2018 C C . SER A 1 283 ? 15.183 12.355 -10.549 1.00 97.31 283 SER A C 1
ATOM 2020 O O . SER A 1 283 ? 14.516 11.467 -11.080 1.00 97.31 283 SER A O 1
ATOM 2022 N N . ALA A 1 284 ? 16.508 12.286 -10.442 1.00 98.06 284 ALA A N 1
ATOM 2023 C CA . ALA A 1 284 ? 17.295 11.160 -10.922 1.00 98.06 284 ALA A CA 1
ATOM 2024 C C . ALA A 1 284 ? 18.190 10.627 -9.802 1.00 98.06 284 ALA A C 1
ATOM 2026 O O . ALA A 1 284 ? 18.894 11.397 -9.149 1.00 98.06 284 ALA A O 1
ATOM 2027 N N . PHE A 1 285 ? 18.167 9.313 -9.601 1.00 98.38 285 PHE A N 1
ATOM 2028 C CA . PHE A 1 285 ? 18.943 8.618 -8.582 1.00 98.38 285 PHE A CA 1
ATOM 2029 C C . PHE A 1 285 ? 19.721 7.470 -9.217 1.00 98.38 285 PHE A C 1
ATOM 2031 O O . PHE A 1 285 ? 19.215 6.790 -10.110 1.00 98.38 285 PHE A O 1
ATOM 2038 N N . ALA A 1 286 ? 20.952 7.265 -8.756 1.00 98.31 286 ALA A N 1
ATOM 2039 C CA . ALA A 1 286 ? 21.816 6.199 -9.247 1.00 98.31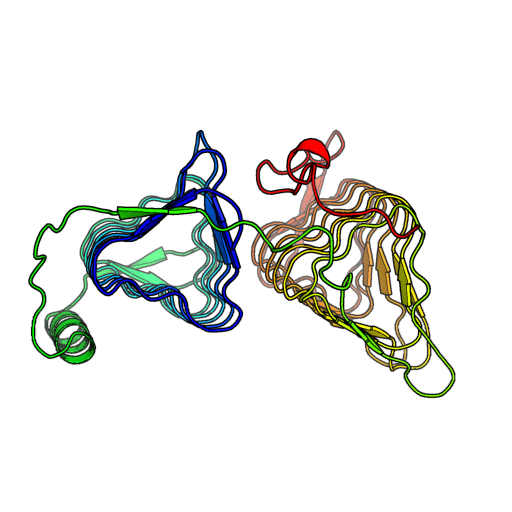 286 ALA A CA 1
ATOM 2040 C C . ALA A 1 286 ? 21.374 4.812 -8.745 1.00 98.31 286 ALA A C 1
ATOM 2042 O O . ALA A 1 286 ? 20.543 4.688 -7.839 1.00 98.31 286 ALA A O 1
ATOM 2043 N N . ASP A 1 287 ? 21.971 3.771 -9.327 1.00 98.62 287 ASP A N 1
ATOM 2044 C CA . ASP A 1 287 ? 21.800 2.384 -8.893 1.00 98.62 287 ASP A CA 1
ATOM 2045 C C . ASP A 1 287 ? 22.054 2.242 -7.385 1.00 98.62 287 ASP A C 1
ATOM 2047 O O . ASP A 1 287 ? 22.965 2.855 -6.824 1.00 98.62 287 ASP A O 1
ATOM 2051 N N . GLY A 1 288 ? 21.233 1.433 -6.718 1.00 98.44 288 GLY A N 1
ATOM 2052 C CA . GLY A 1 288 ? 21.357 1.184 -5.283 1.00 98.44 288 GLY A CA 1
ATOM 2053 C C . GLY A 1 288 ? 20.930 2.349 -4.386 1.00 98.44 288 GLY A C 1
ATOM 2054 O O . GLY A 1 288 ? 21.115 2.259 -3.179 1.00 98.44 288 GLY A O 1
ATOM 2055 N N . ALA A 1 289 ? 20.376 3.450 -4.903 1.00 98.62 289 ALA A N 1
ATOM 2056 C CA . ALA A 1 289 ? 19.953 4.563 -4.047 1.00 98.62 289 ALA A CA 1
ATOM 2057 C C . ALA A 1 289 ? 18.878 4.156 -3.018 1.00 98.62 289 ALA A C 1
ATOM 2059 O O . ALA A 1 289 ? 17.874 3.538 -3.373 1.00 98.62 289 ALA A O 1
ATOM 2060 N N . HIS A 1 290 ? 19.058 4.568 -1.759 1.00 98.56 290 HIS A N 1
ATOM 2061 C CA . HIS A 1 290 ? 18.030 4.524 -0.714 1.00 98.56 290 HIS A CA 1
ATOM 2062 C C . HIS A 1 290 ? 17.381 5.906 -0.628 1.00 98.56 290 HIS A C 1
ATOM 2064 O O . HIS A 1 290 ? 18.062 6.894 -0.354 1.00 98.56 290 HIS A O 1
ATOM 2070 N N . ILE A 1 291 ? 16.083 5.984 -0.912 1.00 98.56 291 ILE A N 1
ATOM 2071 C CA . ILE A 1 291 ? 15.337 7.229 -1.101 1.00 98.56 291 ILE A CA 1
ATOM 2072 C C . ILE A 1 291 ? 14.162 7.272 -0.126 1.00 98.56 291 ILE A C 1
ATOM 2074 O O . ILE A 1 291 ? 13.324 6.372 -0.122 1.00 98.56 291 ILE A O 1
ATOM 2078 N N . GLU A 1 292 ? 14.061 8.332 0.673 1.00 97.69 292 GLU A N 1
ATOM 2079 C CA . GLU A 1 292 ? 12.960 8.517 1.625 1.00 97.69 292 GLU A CA 1
ATOM 2080 C C . GLU A 1 292 ? 12.552 9.984 1.749 1.00 97.69 292 GLU A C 1
ATOM 2082 O O . GLU A 1 292 ? 13.363 10.886 1.536 1.00 97.69 292 GLU A O 1
ATOM 2087 N N . GLY A 1 293 ? 11.299 10.223 2.142 1.00 96.44 293 GLY A N 1
ATOM 2088 C CA . GLY A 1 293 ? 10.820 11.531 2.593 1.00 96.44 293 GLY A CA 1
ATOM 2089 C C . GLY A 1 293 ? 9.701 12.129 1.744 1.00 96.44 293 GLY A C 1
ATOM 2090 O O . GLY A 1 293 ? 9.286 11.586 0.721 1.00 96.44 293 GLY A O 1
ATOM 2091 N N . PHE A 1 294 ? 9.194 13.277 2.188 1.00 96.44 294 PHE A N 1
ATOM 2092 C CA . PHE A 1 294 ? 8.118 14.015 1.527 1.00 96.44 294 PHE A CA 1
ATOM 2093 C C . PHE A 1 294 ? 8.420 15.529 1.592 1.00 96.44 294 PHE A C 1
ATOM 2095 O O . PHE A 1 294 ? 8.032 16.178 2.565 1.00 96.44 294 PHE A O 1
ATOM 2102 N N . PRO A 1 295 ? 9.138 16.111 0.606 1.00 97.12 295 PRO A N 1
ATOM 2103 C CA . PRO A 1 295 ? 9.695 15.467 -0.588 1.00 97.12 295 PRO A CA 1
ATOM 2104 C C . PRO A 1 295 ? 10.870 14.533 -0.270 1.00 97.12 295 PRO A C 1
ATOM 2106 O O . PRO A 1 295 ? 11.575 14.718 0.719 1.00 97.12 295 PRO A O 1
ATOM 2109 N N . ALA A 1 296 ? 11.073 13.536 -1.126 1.00 97.62 296 ALA A N 1
ATOM 2110 C CA . ALA A 1 296 ? 12.078 12.506 -0.943 1.00 97.62 296 ALA A CA 1
ATOM 2111 C C . ALA A 1 296 ? 13.479 12.977 -1.345 1.00 97.62 296 ALA A C 1
ATOM 2113 O O . ALA A 1 296 ? 13.656 13.709 -2.325 1.00 97.62 296 ALA A O 1
ATOM 2114 N N . THR A 1 297 ? 14.477 12.504 -0.606 1.00 97.94 297 THR A N 1
ATOM 2115 C CA . THR A 1 297 ? 15.904 12.690 -0.880 1.00 97.94 297 THR A CA 1
ATOM 2116 C C . THR A 1 297 ? 16.630 11.358 -0.747 1.00 97.94 297 THR A C 1
ATOM 2118 O O . THR A 1 297 ? 16.136 10.442 -0.090 1.00 97.94 297 THR A O 1
ATOM 2121 N N . GLN A 1 298 ? 17.821 11.248 -1.334 1.00 98.19 298 GLN A N 1
ATOM 2122 C CA . GLN A 1 298 ? 18.672 10.088 -1.096 1.00 98.19 298 GLN A CA 1
ATOM 2123 C C . GLN A 1 298 ? 19.210 10.138 0.340 1.00 98.19 298 GLN A C 1
ATOM 2125 O O . GLN A 1 298 ? 19.882 11.095 0.717 1.00 98.19 298 GLN A O 1
ATOM 2130 N N . THR A 1 299 ? 18.898 9.121 1.137 1.00 97.69 299 THR A N 1
ATOM 2131 C CA . THR A 1 299 ? 19.344 8.966 2.530 1.00 97.69 299 THR A CA 1
ATOM 2132 C C . THR A 1 299 ? 20.529 8.012 2.657 1.00 97.69 299 THR A C 1
ATOM 2134 O O . THR A 1 299 ? 21.205 8.004 3.684 1.00 97.69 299 THR A O 1
ATOM 2137 N N . GLY A 1 300 ? 20.820 7.235 1.611 1.00 97.12 300 GLY A N 1
ATOM 2138 C CA . GLY A 1 300 ? 21.953 6.319 1.576 1.00 97.12 300 GLY A CA 1
ATOM 2139 C C . GLY A 1 300 ? 22.097 5.583 0.247 1.00 97.12 300 GLY A C 1
ATOM 2140 O O . GLY A 1 300 ? 21.439 5.908 -0.745 1.00 97.12 300 GLY A O 1
ATOM 2141 N N . THR A 1 301 ? 22.964 4.573 0.246 1.00 97.88 301 THR A N 1
ATOM 2142 C CA . THR A 1 301 ? 23.190 3.663 -0.882 1.00 97.88 301 THR A CA 1
ATOM 2143 C C . THR A 1 301 ? 23.231 2.234 -0.354 1.00 97.88 301 THR A C 1
ATOM 2145 O O . THR A 1 301 ? 23.926 1.944 0.619 1.00 97.88 301 THR A O 1
ATOM 2148 N N . LEU A 1 302 ? 22.478 1.344 -0.986 1.00 96.50 302 LEU A N 1
ATOM 2149 C CA . LEU A 1 302 ? 22.401 -0.068 -0.661 1.00 96.50 302 LEU A CA 1
ATOM 2150 C C . LEU A 1 302 ? 23.644 -0.802 -1.174 1.00 96.50 302 LEU A C 1
ATOM 2152 O O . LEU A 1 302 ? 24.064 -0.623 -2.315 1.00 96.50 302 LEU A O 1
ATOM 2156 N N . ALA A 1 303 ? 24.212 -1.668 -0.334 1.00 93.81 303 ALA A N 1
ATOM 2157 C CA . ALA A 1 303 ? 25.360 -2.505 -0.697 1.00 93.81 303 ALA A CA 1
ATOM 2158 C C . ALA A 1 303 ? 24.980 -3.710 -1.585 1.00 93.81 303 ALA A C 1
ATOM 2160 O O . ALA A 1 303 ? 25.842 -4.350 -2.182 1.00 93.81 303 ALA A O 1
ATOM 2161 N N . SER A 1 304 ? 23.692 -4.036 -1.651 1.00 95.56 304 SER A N 1
ATOM 2162 C CA . SER A 1 304 ? 23.117 -5.163 -2.383 1.00 95.56 304 SER A CA 1
ATOM 2163 C C . SER A 1 304 ? 21.691 -4.822 -2.801 1.00 95.56 304 SER A C 1
ATOM 2165 O O . SER A 1 304 ? 21.129 -3.842 -2.313 1.00 95.56 304 SER A O 1
ATOM 2167 N N . LEU A 1 305 ? 21.080 -5.649 -3.652 1.00 95.88 305 LEU A N 1
ATOM 2168 C CA . LEU A 1 305 ? 19.677 -5.464 -4.025 1.00 95.88 305 LEU A CA 1
ATOM 2169 C C . LEU A 1 305 ? 18.772 -5.400 -2.782 1.00 95.88 305 LEU A C 1
ATOM 2171 O O . LEU A 1 305 ? 19.027 -6.122 -1.808 1.00 95.88 305 LEU A O 1
ATOM 2175 N N . PRO A 1 306 ? 17.719 -4.563 -2.805 1.00 95.56 306 PRO A N 1
ATOM 2176 C CA . PRO A 1 306 ? 16.733 -4.554 -1.742 1.00 95.56 306 PRO A CA 1
ATOM 2177 C C . PRO A 1 306 ? 16.089 -5.944 -1.641 1.00 95.56 306 PRO A C 1
ATOM 2179 O O . PRO A 1 306 ? 15.821 -6.583 -2.663 1.00 95.56 306 PRO A O 1
ATOM 2182 N N . PRO A 1 307 ? 15.844 -6.446 -0.421 1.00 92.94 307 PRO A N 1
ATOM 2183 C CA . PRO A 1 307 ? 15.169 -7.721 -0.260 1.00 92.94 307 PRO A CA 1
ATOM 2184 C C . PRO A 1 307 ? 13.743 -7.625 -0.804 1.00 92.94 307 PRO A C 1
ATOM 2186 O O . PRO A 1 307 ? 13.080 -6.599 -0.651 1.00 92.94 307 PRO A O 1
ATOM 2189 N N . VAL A 1 308 ? 13.242 -8.722 -1.376 1.00 92.75 308 VAL A N 1
ATOM 2190 C CA . VAL A 1 308 ? 11.830 -8.819 -1.764 1.00 92.75 308 VAL A CA 1
ATOM 2191 C C . VAL A 1 308 ? 10.970 -8.596 -0.514 1.00 92.75 308 VAL A C 1
ATOM 2193 O O . VAL A 1 308 ? 11.113 -9.347 0.462 1.00 92.75 308 VAL A O 1
ATOM 2196 N N . PRO A 1 309 ? 10.079 -7.588 -0.502 1.00 93.19 309 PRO A N 1
ATOM 2197 C CA . PRO A 1 309 ? 9.270 -7.311 0.672 1.00 93.19 309 PRO A CA 1
ATOM 2198 C C . PRO A 1 309 ? 8.396 -8.510 1.037 1.00 93.19 309 PRO A C 1
ATOM 2200 O O . PRO A 1 309 ? 7.825 -9.169 0.171 1.00 93.19 309 PRO A O 1
ATOM 2203 N N . ARG A 1 310 ? 8.224 -8.786 2.335 1.00 91.19 310 ARG A N 1
ATOM 2204 C CA . ARG A 1 310 ? 7.374 -9.909 2.789 1.00 91.19 310 ARG A CA 1
ATOM 2205 C C . ARG A 1 310 ? 5.910 -9.754 2.385 1.00 91.19 310 ARG A C 1
ATOM 2207 O O . ARG A 1 310 ? 5.190 -10.741 2.329 1.00 91.19 310 ARG A O 1
ATOM 2214 N N . TRP A 1 311 ? 5.484 -8.518 2.139 1.00 91.88 311 TRP A N 1
ATOM 2215 C CA . TRP A 1 311 ? 4.164 -8.201 1.624 1.00 91.88 311 TRP A CA 1
ATOM 2216 C C . TRP A 1 311 ? 4.080 -8.301 0.098 1.00 91.88 311 TRP A C 1
ATOM 2218 O O . TRP A 1 311 ? 2.992 -8.119 -0.426 1.00 91.88 311 TRP A O 1
ATOM 2228 N N . ALA A 1 312 ? 5.149 -8.574 -0.652 1.00 92.38 312 ALA A N 1
ATOM 2229 C CA . ALA A 1 312 ? 5.033 -8.822 -2.091 1.00 92.38 312 ALA A CA 1
ATOM 2230 C C . ALA A 1 312 ? 4.160 -10.062 -2.366 1.00 92.38 312 ALA A C 1
ATOM 2232 O O . ALA A 1 312 ? 3.859 -10.832 -1.452 1.00 92.38 312 ALA A O 1
ATOM 2233 N N . LEU A 1 313 ? 3.675 -10.228 -3.596 1.00 87.75 313 LEU A N 1
ATOM 2234 C CA . LEU A 1 313 ? 3.017 -11.473 -3.990 1.00 87.75 313 LEU A CA 1
ATOM 2235 C C . LEU A 1 313 ? 4.086 -12.472 -4.413 1.00 87.75 313 LEU A C 1
ATOM 2237 O O . LEU A 1 313 ? 5.007 -12.120 -5.152 1.00 87.75 313 LEU A O 1
ATOM 2241 N N . ARG A 1 314 ? 3.969 -13.720 -3.971 1.00 78.75 314 ARG A N 1
ATOM 2242 C CA . ARG A 1 314 ? 4.811 -14.793 -4.488 1.00 78.75 314 ARG A CA 1
ATOM 2243 C C . ARG A 1 314 ? 4.017 -15.633 -5.484 1.00 78.75 314 ARG A C 1
ATOM 2245 O O . ARG A 1 314 ? 2.815 -15.809 -5.289 1.00 78.75 314 ARG A O 1
ATOM 2252 N N . PRO A 1 315 ? 4.636 -16.155 -6.554 1.00 69.94 315 PRO A N 1
ATOM 2253 C CA . PRO A 1 315 ? 3.946 -17.042 -7.490 1.00 69.94 315 PRO A CA 1
ATOM 2254 C C . PRO A 1 315 ? 3.268 -18.235 -6.798 1.00 69.94 315 PRO A C 1
ATOM 2256 O O . PRO A 1 315 ? 2.171 -18.627 -7.186 1.00 69.94 315 PRO A O 1
ATOM 2259 N N . GLU A 1 316 ? 3.880 -18.769 -5.740 1.00 70.81 316 GLU A N 1
ATOM 2260 C CA . GLU A 1 316 ? 3.318 -19.833 -4.904 1.00 70.81 316 GLU A CA 1
ATOM 2261 C C . GLU A 1 316 ? 2.086 -19.413 -4.086 1.00 70.81 316 GLU A C 1
ATOM 2263 O O . GLU A 1 316 ? 1.279 -20.273 -3.739 1.00 70.81 316 GLU A O 1
ATOM 2268 N N . ASP A 1 317 ? 1.889 -18.113 -3.830 1.00 67.44 317 ASP A N 1
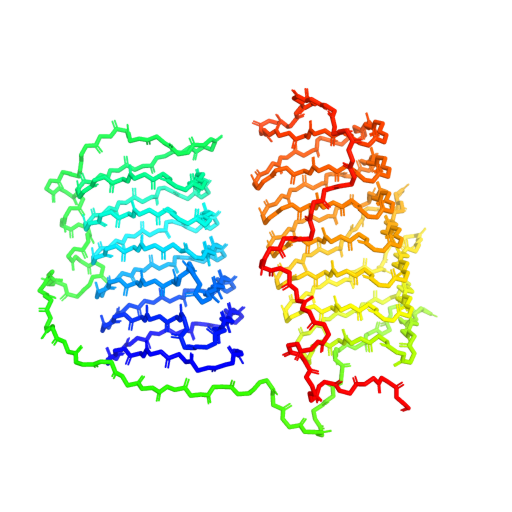ATOM 2269 C CA . ASP A 1 317 ? 0.682 -17.588 -3.175 1.00 67.44 317 ASP A CA 1
ATOM 2270 C C . ASP A 1 317 ? -0.521 -17.552 -4.138 1.00 67.44 317 ASP A C 1
ATOM 2272 O O . ASP A 1 317 ? -1.655 -17.310 -3.714 1.00 67.44 317 ASP A O 1
ATOM 2276 N N . LEU A 1 318 ? -0.289 -17.779 -5.439 1.00 69.94 318 LEU A N 1
ATOM 2277 C CA . LEU A 1 318 ? -1.271 -17.655 -6.519 1.00 69.94 318 LEU A CA 1
ATOM 2278 C C . LEU A 1 318 ? -1.470 -18.962 -7.320 1.00 69.94 318 LEU A C 1
ATOM 2280 O O . LEU A 1 318 ? -1.530 -18.910 -8.550 1.00 69.94 318 LEU A O 1
ATOM 2284 N N . PRO A 1 319 ? -1.627 -20.143 -6.686 1.00 56.22 319 PRO A N 1
ATOM 2285 C CA . PRO A 1 319 ? -1.626 -21.427 -7.396 1.00 56.22 319 PRO A CA 1
ATOM 2286 C C . PRO A 1 319 ? -2.809 -21.612 -8.365 1.00 56.22 319 PRO A C 1
ATOM 2288 O O . PRO A 1 319 ? -2.769 -22.511 -9.199 1.00 56.22 319 PRO A O 1
ATOM 2291 N N . GLY A 1 320 ? -3.856 -20.782 -8.262 1.00 54.25 320 GLY A N 1
ATOM 2292 C CA . GLY A 1 320 ? -5.062 -20.841 -9.099 1.00 54.25 320 GLY A CA 1
ATOM 2293 C C . GLY A 1 320 ? -5.238 -19.692 -10.098 1.00 54.25 320 GLY A C 1
ATOM 2294 O O . GLY A 1 320 ? -6.234 -19.685 -10.817 1.00 54.25 320 GLY A O 1
ATOM 2295 N N . LEU A 1 321 ? -4.326 -18.714 -10.156 1.00 56.28 321 LEU A N 1
ATOM 2296 C CA . LEU A 1 321 ? -4.414 -17.637 -11.150 1.00 56.28 321 LEU A CA 1
ATOM 2297 C C . LEU A 1 321 ? -3.826 -18.138 -12.473 1.00 56.28 321 LEU A C 1
ATOM 2299 O O . LEU A 1 321 ? -2.634 -18.439 -12.564 1.00 56.28 321 LEU A O 1
ATOM 2303 N N . ARG A 1 322 ? -4.682 -18.274 -13.496 1.00 53.31 322 ARG A N 1
ATOM 2304 C CA . ARG A 1 322 ? -4.256 -18.711 -14.829 1.00 53.31 322 ARG A CA 1
ATOM 2305 C C . ARG A 1 322 ? -3.186 -17.766 -15.377 1.00 53.31 322 ARG A C 1
ATOM 2307 O O . ARG A 1 322 ? -3.286 -16.547 -15.271 1.00 53.31 322 ARG A O 1
ATOM 2314 N N . ARG A 1 323 ? -2.192 -18.358 -16.031 1.00 53.34 323 ARG A N 1
ATOM 2315 C CA . ARG A 1 323 ? -1.351 -17.679 -17.020 1.00 53.34 323 ARG A CA 1
ATOM 2316 C C . ARG A 1 323 ? -2.181 -17.600 -18.305 1.00 53.34 323 ARG A C 1
ATOM 2318 O O . ARG A 1 323 ? -2.825 -18.593 -18.637 1.00 53.34 323 ARG A O 1
ATOM 2325 N N . ILE A 1 324 ? -2.232 -16.439 -18.956 1.00 46.41 324 ILE A N 1
ATOM 2326 C CA . ILE A 1 324 ? -2.837 -16.253 -20.284 1.00 46.41 324 ILE A CA 1
ATOM 2327 C C . ILE A 1 324 ? -2.354 -17.399 -21.195 1.00 46.41 324 ILE A C 1
ATOM 2329 O O . ILE A 1 324 ? -1.167 -17.531 -21.483 1.00 46.41 324 ILE A O 1
ATOM 2333 N N . GLY A 1 325 ? -3.275 -18.281 -21.569 1.00 44.34 325 GLY A N 1
ATOM 2334 C CA . GLY A 1 325 ? -3.079 -19.351 -22.542 1.00 44.34 325 GLY A CA 1
ATOM 2335 C C . GLY A 1 325 ? -3.967 -19.079 -23.734 1.00 44.34 325 GLY A C 1
ATOM 2336 O O . GLY A 1 325 ? -5.135 -18.704 -23.482 1.00 44.34 325 GLY A O 1
#

Secondary structure (DSSP, 8-state):
-EEEEEE-TT-EE-TT-EEEEEEEEEEE-TT-EE-TT-EEEEBTTB-EEE-TT-EE-TT-EEES-EE-TT-EE-TT-EE-TT-EE-TT-EEPTT-EE-TT-EE-SSEEEEETTEEEEEEPPHHHHHHHHHHTTT------PPPEEEEEPSP-TTS-SSEEE-BTTB--EE-TT-EE-TT-EEEESEEE-TT-EE-TT-EEEE-SSS-EEE-TT-EE-TT-EEE--TT--EEE-TT-EE-TT-EEES-EE-TT-EE-TT-EE-TT-EE-TT-EE-TT-EE-TT-EE-TTEEEEETTEEEEEE-SSPPPPPTTSPPGGG-TTS----

pLDDT: mean 92.87, std 10.56, range [44.34, 98.81]

Foldseek 3Di:
DAFKEWEAALEEEEAQEAAHADPHQHYAYALEYEYANEYHAGDPVQGEYAEHNEYPYANEYAHSEYAYELEYAAHLEYHDTLEYHEYLEYEHHNEYDDHNHYHYHQFYWYDVPIDGPDGHDPVSVCVSCVVVVNDRDGPPGGIDMDTDDLDDLPQDFDAWEEADPFTEAEALQEFHRNQEYAYGAEYAEHQEYEEHLEYEDPNAQDHAYEEYNEYAYRNEYHEEHRPAYHYHYALEYHEHLEYAYREAHEHLEYEYALEYHYHLEYEEHLEYEDHNEYDDHNHHDYHQFDWYDDPIDGPDGHPDRDDDDSSTDDVVSCVSGGRRD

Sequence (325 aa):
MLGTLHLGPGANIAQGAVVRSHEGAVRLGAGSAVLENGVIIGLPQQPVTVGERTFLDHRSVVIGAEVGALCNVGGGSILMPGARIGTRCLLAEGTLIPAGTVVPDDSVVVGRPGRILRRTTADDLERLRKRRGGSLDLPGQPLTAFSARDRAEDAPMGQLYTFRDKHPLVHPTATLFSSAEVTGDVIIGPGCIIGPGVKILGDGNGPVRIGAGVQVLANTVLHRLSDHTLTLEDGAIIGPGCTVHGSHVGANTVVEPGAILCDGTRLGRGSFVGAGSLVKQGSAFADGAHIEGFPATQTGTLASLPPVPRWALRPEDLPGLRRIG

Radius of gyration: 19.75 Å; chains: 1; bounding box: 50×38×58 Å